Protein AF-A0A4Y1ZJF7-F1 (afdb_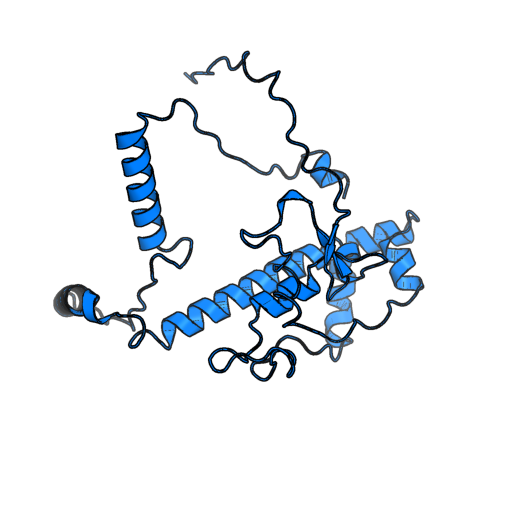monomer_lite)

Organism: Araneus ventricosus (NCBI:txid182803)

Secondary structure (DSSP, 8-state):
-------TT-TTPPP-------EE-TTT-BEE-GGG--TTS---TTTTTTT--PPPPPPPPHHHHHHHH--SHHHHHHHHTHHHHHHHTTTT--------TT-B--GGG-BTTB-BPPHHHHHHHHHS-BSS--HHHHTTHHHHHHHHHHHHHHHHHHHHHHHH-TTTTTGGGGHHHHHHHHHHHHHTT-------PPPTTSTTSHHHHHHHHHHHHHHHHHH-S-S--------TT-HHHHT-

Structure (mmCIF, N/CA/C/O backbone):
data_AF-A0A4Y1ZJF7-F1
#
_entry.id   AF-A0A4Y1ZJF7-F1
#
loop_
_atom_site.group_PDB
_atom_site.id
_atom_site.type_symbol
_atom_site.label_atom_id
_atom_site.label_alt_id
_atom_site.label_comp_id
_atom_site.label_asym_id
_atom_site.label_entity_id
_atom_site.label_seq_id
_atom_site.pdbx_PDB_ins_code
_atom_site.Cartn_x
_atom_site.Cartn_y
_atom_site.Cartn_z
_atom_site.occupancy
_atom_site.B_iso_or_equiv
_atom_site.auth_seq_id
_atom_site.auth_comp_id
_atom_site.auth_asym_id
_atom_site.auth_atom_id
_atom_site.pdbx_PDB_model_num
ATOM 1 N N . MET A 1 1 ? -21.899 24.626 -27.405 1.00 32.34 1 MET A N 1
ATOM 2 C CA . MET A 1 1 ? -22.897 23.548 -27.569 1.00 32.34 1 MET A CA 1
ATOM 3 C C . MET A 1 1 ? -22.297 22.269 -27.020 1.00 32.34 1 MET A C 1
ATOM 5 O O . MET A 1 1 ? -21.407 21.706 -27.640 1.00 32.34 1 MET A O 1
ATOM 9 N N . ALA A 1 2 ? -22.687 21.892 -25.804 1.00 32.06 2 ALA A N 1
ATOM 10 C CA . ALA A 1 2 ? -22.242 20.653 -25.181 1.00 32.06 2 ALA A CA 1
ATOM 11 C C . ALA A 1 2 ? -23.088 19.507 -25.745 1.00 32.06 2 ALA A C 1
ATOM 13 O O . ALA A 1 2 ? -24.292 19.455 -25.497 1.00 32.06 2 ALA A O 1
ATOM 14 N N . ASN A 1 3 ? -22.471 18.612 -26.515 1.00 32.25 3 ASN A N 1
ATOM 15 C CA . ASN A 1 3 ? -23.099 17.354 -26.902 1.00 32.25 3 ASN A CA 1
ATOM 16 C C . ASN A 1 3 ? -23.232 16.485 -25.645 1.00 32.25 3 ASN A C 1
ATOM 18 O O . ASN A 1 3 ? -22.316 15.748 -25.287 1.00 32.25 3 ASN A O 1
ATOM 22 N N . ARG A 1 4 ? -24.373 16.593 -24.953 1.00 41.12 4 ARG A N 1
ATOM 23 C CA . ARG A 1 4 ? -24.836 15.545 -24.041 1.00 41.12 4 ARG A CA 1
ATOM 24 C C . ARG A 1 4 ? -25.208 14.348 -24.904 1.00 41.12 4 ARG A C 1
ATOM 26 O O . ARG A 1 4 ? -26.285 14.318 -25.492 1.00 41.12 4 ARG A O 1
ATOM 33 N N . VAL A 1 5 ? -24.298 13.384 -25.006 1.00 44.56 5 VAL A N 1
ATOM 34 C CA . VAL A 1 5 ? -24.659 12.038 -25.449 1.00 44.56 5 VAL A CA 1
ATOM 35 C C . VAL A 1 5 ? -25.681 11.521 -24.442 1.00 44.56 5 VAL A C 1
ATOM 37 O O . VAL A 1 5 ? -25.421 11.468 -23.242 1.00 44.56 5 VAL A O 1
ATOM 40 N N . ASN A 1 6 ? -26.883 11.251 -24.934 1.00 43.03 6 ASN A N 1
ATOM 41 C CA . ASN A 1 6 ? -28.014 10.772 -24.159 1.00 43.03 6 ASN A CA 1
ATOM 42 C C . ASN A 1 6 ? -27.754 9.297 -23.794 1.00 43.03 6 ASN A C 1
ATOM 44 O O . ASN A 1 6 ? -28.161 8.395 -24.520 1.00 43.03 6 ASN A O 1
ATOM 48 N N . SER A 1 7 ? -27.010 9.039 -22.715 1.00 49.47 7 SER A N 1
ATOM 49 C CA . SER A 1 7 ? -26.683 7.689 -22.233 1.00 49.47 7 SER A CA 1
ATOM 50 C C . SER A 1 7 ? -27.849 7.096 -21.429 1.00 49.47 7 SER A C 1
ATOM 52 O O . SER A 1 7 ? -27.732 6.813 -20.242 1.00 49.47 7 SER A O 1
ATOM 54 N N . GLN A 1 8 ? -29.010 6.917 -22.063 1.00 44.81 8 GLN A N 1
ATOM 55 C CA . GLN A 1 8 ? -30.158 6.232 -21.446 1.00 44.81 8 GLN A CA 1
ATOM 56 C C . GLN A 1 8 ? -30.056 4.692 -21.504 1.00 44.81 8 GLN A C 1
ATOM 58 O O . GLN A 1 8 ? -31.012 4.008 -21.159 1.00 44.81 8 GLN A O 1
ATOM 63 N N . ALA A 1 9 ? -28.912 4.133 -21.921 1.00 47.41 9 ALA A N 1
ATOM 64 C CA . ALA A 1 9 ? -28.721 2.687 -22.088 1.00 47.41 9 ALA A CA 1
ATOM 65 C C . ALA A 1 9 ? -27.884 2.005 -20.983 1.00 47.41 9 ALA A C 1
ATOM 67 O O . ALA A 1 9 ? -27.811 0.781 -20.957 1.00 47.41 9 ALA A O 1
ATOM 68 N N . GLU A 1 10 ? -27.269 2.749 -20.058 1.00 51.31 10 GLU A N 1
ATOM 69 C CA . GLU A 1 10 ? -26.345 2.179 -19.054 1.00 51.31 10 GLU A CA 1
ATOM 70 C C . GLU A 1 10 ? -26.984 1.939 -17.674 1.00 51.31 10 GLU A C 1
ATOM 72 O O . GLU A 1 10 ? -26.290 1.722 -16.688 1.00 51.31 10 GLU A O 1
ATOM 77 N N . THR A 1 11 ? -28.312 1.959 -17.564 1.00 55.81 11 THR A N 1
ATOM 78 C CA . THR A 1 11 ? -29.008 1.815 -16.271 1.00 55.81 11 THR A CA 1
ATOM 79 C C . THR A 1 11 ? -29.163 0.369 -15.786 1.00 55.81 11 THR A C 1
ATOM 81 O O . THR A 1 11 ? -29.702 0.162 -14.706 1.00 55.81 11 THR A O 1
ATOM 84 N N . ASN A 1 12 ? -28.685 -0.627 -16.543 1.00 59.69 12 ASN A N 1
ATOM 85 C CA . ASN A 1 12 ? -28.861 -2.055 -16.235 1.00 59.69 12 ASN A CA 1
ATOM 86 C C . ASN A 1 12 ? -27.566 -2.879 -16.373 1.00 59.69 12 ASN A C 1
ATOM 88 O O . ASN A 1 12 ? -27.585 -4.029 -16.811 1.00 59.69 12 ASN A O 1
ATOM 92 N N . VAL A 1 13 ? -26.418 -2.305 -16.007 1.00 67.19 13 VAL A N 1
ATOM 93 C CA . VAL A 1 13 ? -25.205 -3.109 -15.805 1.00 67.19 13 VAL A CA 1
ATOM 94 C C . VAL A 1 13 ? -25.315 -3.773 -14.435 1.00 67.19 13 VAL A C 1
ATOM 96 O O . VAL A 1 13 ? -25.414 -3.084 -13.423 1.00 67.19 13 VAL A O 1
ATOM 99 N N . SER A 1 14 ? -25.325 -5.107 -14.396 1.00 76.38 14 SER A N 1
ATOM 100 C CA . SER A 1 14 ? -25.298 -5.854 -13.137 1.00 76.38 14 SER A CA 1
ATOM 101 C C . SER A 1 14 ? -24.061 -5.458 -12.333 1.00 76.38 14 SER A C 1
ATOM 103 O O . SER A 1 14 ? -22.945 -5.546 -12.855 1.00 76.38 14 SER A O 1
ATOM 105 N N . GLU A 1 15 ? -24.255 -5.044 -11.082 1.00 76.69 15 GLU A N 1
ATOM 106 C CA . GLU A 1 15 ? -23.155 -4.726 -10.176 1.00 76.69 15 GLU A CA 1
ATOM 107 C C . GLU A 1 15 ? -22.213 -5.929 -10.066 1.00 76.69 15 GLU A C 1
ATOM 109 O O . GLU A 1 15 ? -22.638 -7.060 -9.809 1.00 76.69 15 GLU A O 1
ATOM 114 N N . HIS A 1 16 ? -20.925 -5.697 -10.321 1.00 78.69 16 HIS A N 1
ATOM 115 C CA . HIS A 1 16 ? -19.921 -6.733 -10.145 1.00 78.69 16 HIS A CA 1
ATOM 116 C C . HIS A 1 16 ? -19.559 -6.828 -8.664 1.00 78.69 16 HIS A C 1
ATOM 118 O O . HIS A 1 16 ? -18.700 -6.093 -8.180 1.00 78.69 16 HIS A O 1
ATOM 124 N N . ASP A 1 17 ? -20.218 -7.743 -7.961 1.00 80.69 17 ASP A N 1
ATOM 125 C CA . ASP A 1 17 ? -19.896 -8.060 -6.575 1.00 80.69 17 ASP A CA 1
ATOM 126 C C . ASP A 1 17 ? -18.784 -9.122 -6.510 1.00 80.69 17 ASP A C 1
ATOM 128 O O . ASP A 1 17 ? -18.947 -10.269 -6.938 1.00 80.69 17 ASP A O 1
ATOM 132 N N . CYS A 1 18 ? -17.633 -8.740 -5.953 1.00 79.62 18 CYS A N 1
ATOM 133 C CA . CYS A 1 18 ? -16.514 -9.646 -5.675 1.00 79.62 18 CYS A CA 1
ATOM 134 C C . CYS A 1 18 ? -16.788 -10.594 -4.489 1.00 79.62 18 CYS A C 1
ATOM 136 O O . CYS A 1 18 ? -15.962 -11.467 -4.195 1.00 79.62 18 CYS A O 1
ATOM 138 N N . GLY A 1 19 ? -17.923 -10.425 -3.808 1.00 86.88 19 GLY A N 1
ATOM 139 C CA . GLY A 1 19 ? -18.331 -11.155 -2.624 1.00 86.88 19 GLY A CA 1
ATOM 140 C C . GLY A 1 19 ? -17.599 -10.705 -1.360 1.00 86.88 19 GLY A C 1
ATOM 141 O O . GLY A 1 19 ? -16.809 -9.758 -1.337 1.00 86.88 19 GLY A O 1
ATOM 142 N N . MET A 1 20 ? -17.848 -11.437 -0.276 1.00 86.50 20 MET A N 1
ATOM 143 C CA . MET A 1 20 ? -17.192 -11.210 1.010 1.00 86.50 20 MET A CA 1
ATOM 144 C C . MET A 1 20 ? -15.731 -11.683 0.997 1.00 86.50 20 MET A C 1
ATOM 146 O O . MET A 1 20 ? -15.373 -12.678 0.363 1.00 86.50 20 MET A O 1
ATOM 150 N N . MET A 1 21 ? -14.888 -10.999 1.768 1.00 89.94 21 MET A N 1
ATOM 151 C CA . MET A 1 21 ? -13.480 -11.347 1.954 1.00 89.94 21 MET A CA 1
ATOM 152 C C . MET A 1 21 ? -13.334 -12.459 3.013 1.00 89.94 21 MET A C 1
ATOM 154 O O . MET A 1 21 ? -12.973 -12.201 4.160 1.00 89.94 21 MET A O 1
ATOM 158 N N . THR A 1 22 ? -13.688 -13.694 2.649 1.00 92.50 22 THR A N 1
ATOM 159 C CA . THR A 1 22 ? -13.756 -14.841 3.579 1.00 92.50 22 THR A CA 1
ATOM 160 C C . THR A 1 22 ? -12.603 -15.827 3.452 1.00 92.50 22 THR A C 1
ATOM 162 O O . THR A 1 22 ? -12.422 -16.663 4.332 1.00 92.50 22 THR A O 1
ATOM 165 N N . GLU A 1 23 ? -11.850 -15.783 2.355 1.00 93.62 23 GLU A N 1
ATOM 166 C CA . GLU A 1 23 ? -10.794 -16.759 2.095 1.00 93.62 23 GLU A CA 1
ATOM 167 C C . GLU A 1 23 ? -9.563 -16.427 2.938 1.00 93.62 23 GLU A C 1
ATOM 169 O O . GLU A 1 23 ? -9.210 -15.260 3.094 1.00 93.62 23 GLU A O 1
ATOM 174 N N . ILE A 1 24 ? -8.898 -17.436 3.498 1.00 94.00 24 ILE A N 1
ATOM 175 C CA . ILE A 1 24 ? -7.841 -17.225 4.492 1.00 94.00 24 ILE A CA 1
ATOM 176 C C . ILE A 1 24 ? -6.496 -17.698 3.946 1.00 94.00 24 ILE A C 1
ATOM 178 O O . ILE A 1 24 ? -6.354 -18.793 3.406 1.00 94.00 24 ILE A O 1
ATOM 182 N N . CYS A 1 25 ? -5.464 -16.876 4.114 1.00 93.62 25 CYS A N 1
ATOM 183 C CA . CYS A 1 25 ? -4.098 -17.267 3.811 1.00 93.62 25 CYS A CA 1
ATOM 184 C C . CYS A 1 25 ? -3.575 -18.289 4.828 1.00 93.62 25 CYS A C 1
ATOM 186 O O . CYS A 1 25 ? -3.433 -17.981 6.013 1.00 93.62 25 CYS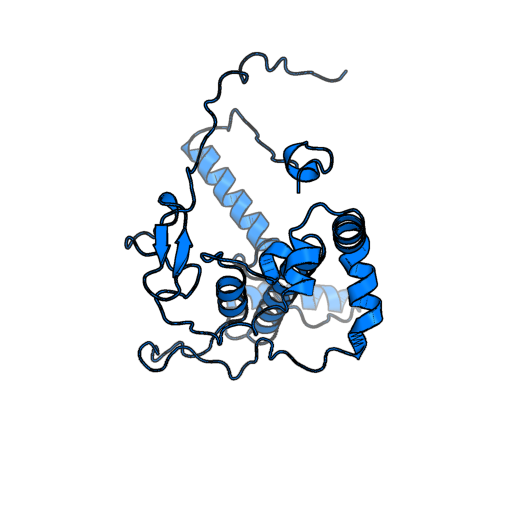 A O 1
ATOM 188 N N . ASN A 1 26 ? -3.136 -19.443 4.321 1.00 91.56 26 ASN A N 1
ATOM 189 C CA . ASN A 1 26 ? -2.606 -20.564 5.105 1.00 91.56 26 ASN A CA 1
ATOM 190 C C . ASN A 1 26 ? -1.395 -20.233 6.001 1.00 91.56 26 ASN A C 1
ATOM 192 O O . ASN A 1 26 ? -1.085 -21.003 6.903 1.00 91.56 26 ASN A O 1
ATOM 196 N N . PHE A 1 27 ? -0.688 -19.122 5.762 1.00 92.12 27 PHE A N 1
ATOM 197 C CA . PHE A 1 27 ? 0.545 -18.792 6.492 1.00 92.12 27 PHE A CA 1
ATOM 198 C C . PHE A 1 27 ? 0.396 -17.666 7.508 1.00 92.12 27 PHE A C 1
ATOM 200 O O . PHE A 1 27 ? 1.079 -17.678 8.528 1.00 92.12 27 PHE A O 1
ATOM 207 N N . CYS A 1 28 ? -0.433 -16.662 7.216 1.00 91.12 28 CYS A N 1
ATOM 208 C CA . CYS A 1 28 ? -0.481 -15.436 8.015 1.00 91.12 28 CYS A CA 1
ATOM 209 C C . CYS A 1 28 ? -1.896 -14.975 8.369 1.00 91.12 28 CYS A C 1
ATOM 211 O O . CYS A 1 28 ? -2.044 -13.840 8.824 1.00 91.12 28 CYS A O 1
ATOM 213 N N . GLN A 1 29 ? -2.913 -15.812 8.118 1.00 92.44 29 GLN A N 1
ATOM 214 C CA . GLN A 1 29 ? -4.322 -15.552 8.452 1.00 92.44 29 GLN A CA 1
ATOM 215 C C . GLN A 1 29 ? -4.900 -14.279 7.807 1.00 92.44 29 GLN A C 1
ATOM 217 O O . GLN A 1 29 ? -5.895 -13.724 8.267 1.00 92.44 29 GLN A O 1
ATOM 222 N N . ALA A 1 30 ? -4.253 -13.785 6.747 1.00 94.12 30 ALA A N 1
ATOM 223 C CA . ALA A 1 30 ? -4.764 -12.665 5.971 1.00 94.12 30 ALA A CA 1
ATOM 224 C C . ALA A 1 30 ? -6.001 -13.095 5.185 1.00 94.12 30 ALA A C 1
ATOM 226 O O . ALA A 1 30 ? -6.003 -14.179 4.603 1.00 94.12 30 ALA A O 1
ATOM 227 N N . LEU A 1 31 ? -7.007 -12.232 5.159 1.00 94.31 31 LEU A N 1
ATOM 228 C CA . LEU A 1 31 ? -8.249 -12.437 4.438 1.00 94.31 31 LEU A CA 1
ATOM 229 C C . LEU A 1 31 ? -8.091 -12.044 2.963 1.00 94.31 31 LEU A C 1
ATOM 231 O O . LEU A 1 31 ? -7.330 -11.136 2.623 1.00 94.31 31 LEU A O 1
ATOM 235 N N . TYR A 1 32 ? -8.811 -12.749 2.100 1.00 93.69 32 TYR A N 1
ATOM 236 C CA . TYR A 1 32 ? -8.788 -12.624 0.652 1.00 93.69 32 TYR A CA 1
ATOM 237 C C . TYR A 1 32 ? -10.190 -12.746 0.063 1.00 93.69 32 TYR A C 1
ATOM 239 O O . TYR A 1 32 ? -11.059 -13.438 0.598 1.00 93.69 32 TYR A O 1
ATOM 247 N N . TRP A 1 33 ? -10.383 -12.117 -1.095 1.00 92.88 33 TRP A N 1
ATOM 248 C CA . TRP A 1 33 ? -11.471 -12.482 -1.994 1.00 92.88 33 TRP A CA 1
ATOM 249 C C . TRP A 1 33 ? -11.091 -13.724 -2.801 1.00 92.88 33 TRP A C 1
ATOM 251 O O . TRP A 1 33 ? -9.930 -13.921 -3.174 1.00 92.88 33 TRP A O 1
ATOM 261 N N . ARG A 1 34 ? -12.090 -14.543 -3.137 1.00 90.00 34 ARG A N 1
ATOM 262 C CA . ARG A 1 34 ? -11.906 -15.789 -3.898 1.00 90.00 34 ARG A CA 1
ATOM 263 C C . ARG A 1 34 ? -11.139 -15.594 -5.206 1.00 90.00 34 ARG A C 1
ATOM 265 O O . ARG A 1 34 ? -10.265 -16.393 -5.527 1.00 90.00 34 ARG A O 1
ATOM 272 N N . ASN A 1 35 ? -11.395 -14.488 -5.898 1.00 89.56 35 ASN A N 1
ATOM 273 C CA . ASN A 1 35 ? -10.815 -14.186 -7.207 1.00 89.56 35 ASN A CA 1
ATOM 274 C C . ASN A 1 35 ? -9.372 -13.644 -7.148 1.00 89.56 35 ASN A C 1
ATOM 276 O O . ASN A 1 35 ? -8.790 -13.340 -8.184 1.00 89.56 35 ASN A O 1
ATOM 280 N N . GLU A 1 36 ? -8.764 -13.527 -5.963 1.00 90.88 36 GLU A N 1
ATOM 281 C CA . GLU A 1 36 ? -7.377 -13.061 -5.816 1.00 90.88 36 GLU A CA 1
ATOM 282 C C . GLU A 1 36 ? -6.309 -14.153 -5.971 1.00 90.88 36 GLU A C 1
ATOM 284 O O . GLU A 1 36 ? -5.111 -13.883 -5.813 1.00 90.88 36 GLU A O 1
ATOM 289 N N . LEU A 1 37 ? -6.724 -15.385 -6.260 1.00 89.44 37 LEU A N 1
ATOM 290 C CA . LEU A 1 37 ? -5.810 -16.487 -6.520 1.00 89.44 37 LEU A CA 1
ATOM 291 C C . LEU A 1 37 ? -4.898 -16.157 -7.704 1.00 89.44 37 LEU A C 1
ATOM 293 O O . LEU A 1 37 ? -5.325 -15.650 -8.741 1.00 89.44 37 LEU A O 1
ATOM 297 N N . ASN A 1 38 ? -3.612 -16.460 -7.552 1.00 89.81 38 ASN A N 1
ATOM 298 C CA . ASN A 1 38 ? -2.692 -16.403 -8.679 1.00 89.81 38 ASN A CA 1
ATOM 299 C C . ASN A 1 38 ? -2.904 -17.598 -9.631 1.00 89.81 38 ASN A C 1
ATOM 301 O O . ASN A 1 38 ? -3.648 -18.528 -9.334 1.00 89.81 38 ASN A O 1
ATOM 305 N N . SER A 1 39 ? -2.174 -17.623 -10.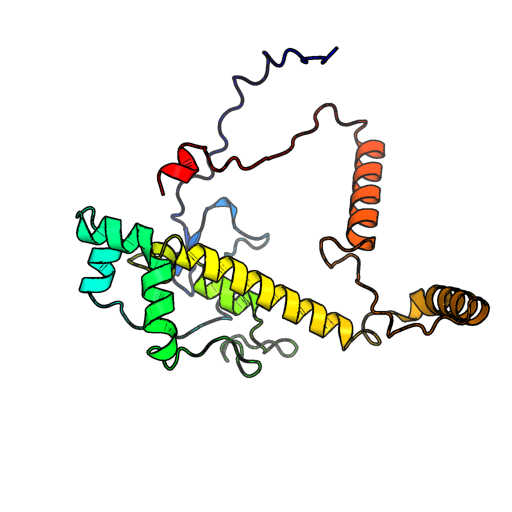748 1.00 90.62 39 SER A N 1
ATOM 306 C CA . SER A 1 39 ? -2.219 -18.717 -11.733 1.00 90.62 39 SER A CA 1
ATOM 307 C C . SER A 1 39 ? -1.859 -20.105 -11.174 1.00 90.62 39 SER A C 1
ATOM 309 O O . SER A 1 39 ? -2.074 -21.105 -11.846 1.00 90.62 39 SER A O 1
ATOM 311 N N . SER A 1 40 ? -1.291 -20.180 -9.967 1.00 89.81 40 SER A N 1
ATOM 312 C CA . SER A 1 40 ? -0.981 -21.423 -9.249 1.00 89.81 40 SER A CA 1
ATOM 313 C C . SER A 1 40 ? -1.974 -21.721 -8.119 1.00 89.81 40 SER A C 1
ATOM 315 O O . SER A 1 40 ? -1.659 -22.526 -7.246 1.00 89.81 40 SER A O 1
ATOM 317 N N . ASN A 1 41 ? -3.138 -21.063 -8.101 1.00 89.94 41 ASN A N 1
ATOM 318 C CA . ASN A 1 41 ? -4.166 -21.186 -7.066 1.00 89.94 41 ASN A CA 1
ATOM 319 C C . ASN A 1 41 ? -3.642 -20.923 -5.643 1.00 89.94 41 ASN A C 1
ATOM 321 O O . ASN A 1 41 ? -3.985 -21.628 -4.697 1.00 89.94 41 ASN A O 1
ATOM 325 N N . LYS A 1 42 ? -2.801 -19.893 -5.476 1.00 89.88 42 LYS A N 1
ATOM 326 C CA . LYS A 1 42 ? -2.273 -19.473 -4.170 1.00 89.88 42 LYS A CA 1
ATOM 327 C C . LYS A 1 42 ? -2.507 -17.993 -3.891 1.00 89.88 42 LYS A C 1
ATOM 329 O O . LYS A 1 42 ? -2.370 -17.149 -4.779 1.00 89.88 42 LYS A O 1
ATOM 334 N N . TYR A 1 43 ? -2.725 -17.675 -2.617 1.00 92.38 43 TYR A N 1
ATOM 335 C CA . TYR A 1 43 ? -2.724 -16.308 -2.100 1.00 92.38 43 TYR A CA 1
ATOM 336 C C . TYR A 1 43 ? -1.311 -15.866 -1.716 1.00 92.38 43 TYR A C 1
ATOM 338 O O . TYR A 1 43 ? -0.720 -16.369 -0.760 1.00 92.38 43 TYR A O 1
ATOM 346 N N . THR A 1 44 ? -0.748 -14.918 -2.470 1.00 92.00 44 THR A N 1
ATOM 347 C CA . THR A 1 44 ? 0.663 -14.516 -2.313 1.00 92.00 44 THR A CA 1
ATOM 348 C C . THR A 1 44 ? 0.883 -13.028 -2.063 1.00 92.00 44 THR A C 1
ATOM 350 O O . THR A 1 44 ? 2.031 -12.617 -1.906 1.00 92.00 44 THR A O 1
ATOM 353 N N . LYS A 1 45 ? -0.163 -12.194 -2.034 1.00 92.38 45 LYS A N 1
ATOM 354 C CA . LYS A 1 45 ? 0.013 -10.738 -1.868 1.00 92.38 45 LYS A CA 1
ATOM 355 C C . LYS A 1 45 ? 0.379 -10.325 -0.431 1.00 92.38 45 LYS A C 1
ATOM 357 O O . LYS A 1 45 ? 1.051 -9.322 -0.268 1.00 92.38 45 LYS A O 1
ATOM 362 N N . CYS A 1 46 ? -0.001 -11.101 0.585 1.00 93.94 46 CYS A N 1
ATOM 363 C CA . CYS A 1 46 ? 0.171 -10.768 2.001 1.00 93.94 46 CYS A CA 1
ATOM 364 C C . CYS A 1 46 ? 1.561 -11.152 2.526 1.00 93.94 46 CYS A C 1
ATOM 366 O O . CYS A 1 46 ? 2.313 -10.306 2.989 1.00 93.94 46 CYS A O 1
ATOM 368 N N . CYS A 1 47 ? 1.924 -12.432 2.433 1.00 93.12 47 CYS A N 1
ATOM 369 C CA . CYS A 1 47 ? 3.153 -12.993 2.995 1.00 93.12 47 CYS A CA 1
ATOM 370 C C . CYS A 1 47 ? 4.077 -13.610 1.939 1.00 93.12 47 CYS A C 1
ATOM 372 O O . CYS A 1 47 ? 5.108 -14.187 2.278 1.00 93.12 47 CYS A O 1
ATOM 374 N N . HIS A 1 48 ? 3.704 -13.504 0.660 1.00 91.69 48 HIS A N 1
ATOM 375 C CA . HIS A 1 48 ? 4.456 -14.061 -0.461 1.00 91.69 48 HIS A CA 1
ATOM 376 C C . HIS A 1 48 ? 4.718 -15.569 -0.334 1.00 91.69 48 HIS A C 1
ATOM 378 O O . HIS A 1 48 ? 5.858 -16.015 -0.428 1.00 91.69 48 HIS A O 1
ATOM 384 N N . ASP A 1 49 ? 3.642 -16.342 -0.125 1.00 90.06 49 ASP A N 1
ATOM 385 C CA . ASP A 1 49 ? 3.700 -17.791 0.125 1.00 90.06 49 ASP A CA 1
ATOM 386 C C . ASP A 1 49 ? 4.583 -18.088 1.350 1.00 90.06 49 ASP A C 1
ATOM 388 O O . ASP A 1 49 ? 5.614 -18.747 1.250 1.00 90.06 49 ASP A O 1
ATOM 392 N N . GLY A 1 50 ? 4.242 -17.500 2.502 1.00 91.00 50 GLY A N 1
ATOM 393 C CA . GLY A 1 50 ? 4.891 -17.751 3.797 1.00 91.00 50 GLY A CA 1
ATOM 394 C C . GLY A 1 50 ? 6.327 -17.239 3.954 1.00 91.00 50 GLY A C 1
ATOM 395 O O . GLY A 1 50 ? 6.927 -17.462 4.999 1.00 91.00 50 GLY A O 1
ATOM 396 N N . LYS A 1 51 ? 6.889 -16.553 2.953 1.00 92.00 51 LYS A N 1
ATOM 397 C CA . LYS A 1 51 ? 8.258 -16.010 3.004 1.00 92.00 51 LYS A CA 1
ATOM 398 C C . LYS A 1 51 ? 8.408 -14.837 3.962 1.00 92.00 51 LYS A C 1
ATOM 400 O O . LYS A 1 51 ? 9.500 -14.587 4.458 1.00 92.00 51 LYS A O 1
ATOM 405 N N . VAL A 1 52 ? 7.328 -14.099 4.196 1.00 93.44 52 VAL A N 1
ATOM 406 C CA . VAL A 1 52 ? 7.309 -12.936 5.083 1.00 93.44 52 VAL A CA 1
ATOM 407 C C . VAL A 1 52 ? 6.570 -13.297 6.363 1.00 93.44 52 VAL A C 1
ATOM 409 O O . VAL A 1 52 ? 5.378 -13.609 6.327 1.00 93.44 52 VAL A O 1
ATOM 412 N N . ARG A 1 53 ? 7.268 -13.202 7.494 1.00 92.00 53 ARG A N 1
ATOM 413 C CA . ARG A 1 53 ? 6.699 -13.318 8.837 1.00 92.00 53 ARG A CA 1
ATOM 414 C C . ARG A 1 53 ? 7.231 -12.158 9.671 1.00 92.00 53 ARG A C 1
ATOM 416 O O . ARG A 1 53 ? 8.414 -12.120 9.980 1.00 92.00 53 ARG A O 1
ATOM 423 N N . LEU A 1 54 ? 6.363 -11.198 9.983 1.00 90.25 54 LEU A N 1
ATOM 424 C CA . LEU A 1 54 ? 6.708 -10.054 10.831 1.00 90.25 54 LEU A CA 1
ATOM 425 C C . LEU A 1 54 ? 6.166 -10.261 12.250 1.00 90.25 54 LEU A C 1
ATOM 427 O O . LEU A 1 54 ? 5.100 -10.871 12.386 1.00 90.25 54 LEU A O 1
ATOM 431 N N . PRO A 1 55 ? 6.829 -9.705 13.282 1.00 87.44 55 PRO A N 1
ATOM 432 C CA . PRO A 1 55 ? 6.291 -9.677 14.635 1.00 87.44 55 PRO A CA 1
ATOM 433 C C . PRO A 1 55 ? 4.902 -9.035 14.671 1.00 87.44 55 PRO A C 1
ATOM 435 O O . PRO A 1 55 ? 4.640 -8.034 13.982 1.00 87.44 55 PRO A O 1
ATOM 438 N N . ASN A 1 56 ? 4.012 -9.601 15.485 1.00 82.44 56 ASN A N 1
ATOM 439 C CA . ASN A 1 56 ? 2.703 -9.010 15.734 1.00 82.44 56 ASN A CA 1
ATOM 440 C C . ASN A 1 56 ? 2.870 -7.605 16.320 1.00 82.44 56 ASN A C 1
ATOM 442 O O . ASN A 1 56 ? 3.839 -7.319 17.021 1.00 82.44 56 ASN A O 1
ATOM 446 N N . LEU A 1 57 ? 1.946 -6.710 15.971 1.00 80.94 57 LEU A N 1
ATOM 447 C CA . LEU A 1 57 ? 1.903 -5.401 16.615 1.00 80.94 57 LEU A CA 1
ATOM 448 C C . LEU A 1 57 ? 1.531 -5.593 18.086 1.00 80.94 57 LEU A C 1
ATOM 450 O O . LEU A 1 57 ? 0.789 -6.520 18.412 1.00 80.94 57 LEU A O 1
ATOM 454 N N . VAL A 1 58 ? 2.045 -4.710 18.943 1.00 82.31 58 VAL A N 1
ATOM 455 C CA . VAL A 1 58 ? 1.659 -4.660 20.355 1.00 82.31 58 VAL A CA 1
ATOM 456 C C . VAL A 1 58 ? 0.141 -4.520 20.443 1.00 82.31 58 VAL A C 1
ATOM 458 O O . VAL A 1 58 ? -0.466 -3.776 19.663 1.00 82.31 58 VAL A O 1
ATOM 461 N N . GLU A 1 59 ? -0.466 -5.263 21.366 1.00 84.00 59 GLU A N 1
ATOM 462 C CA . GLU A 1 59 ? -1.903 -5.182 21.591 1.00 84.00 59 GLU A CA 1
ATOM 463 C C . GLU A 1 59 ? -2.305 -3.753 21.946 1.00 84.00 59 GLU A C 1
ATOM 465 O O . GLU A 1 59 ? -1.630 -3.042 22.690 1.00 84.00 59 GLU A O 1
ATOM 470 N N . THR A 1 60 ? -3.400 -3.307 21.339 1.00 86.50 60 THR A N 1
ATOM 471 C CA . THR A 1 60 ? -3.885 -1.944 21.531 1.00 86.50 60 THR A CA 1
ATOM 472 C C . THR A 1 60 ? -4.597 -1.851 22.875 1.00 86.50 60 THR A C 1
ATOM 474 O O . THR A 1 60 ? -5.510 -2.646 23.091 1.00 86.50 60 THR A O 1
ATOM 477 N N . PRO A 1 61 ? -4.246 -0.879 23.739 1.00 91.50 61 PRO A N 1
ATOM 478 C CA . PRO A 1 61 ? -4.977 -0.623 24.975 1.00 91.50 61 PRO A CA 1
ATOM 479 C C . PRO A 1 61 ? -6.481 -0.461 24.732 1.00 91.50 61 PRO A C 1
ATOM 481 O O . PRO A 1 61 ? -6.882 0.206 23.773 1.00 91.50 61 PRO A O 1
ATOM 484 N N . ASP A 1 62 ? -7.308 -1.006 25.627 1.00 91.94 62 ASP A N 1
ATOM 485 C CA . ASP A 1 62 ? -8.769 -1.022 25.467 1.00 91.94 62 ASP A CA 1
ATOM 486 C C . ASP A 1 62 ? -9.361 0.379 25.295 1.00 91.94 62 ASP A C 1
ATOM 488 O O . ASP A 1 62 ? -10.199 0.591 24.424 1.00 91.94 62 ASP A O 1
ATOM 492 N N . VAL A 1 63 ? -8.833 1.370 26.019 1.00 92.06 63 VAL A N 1
ATOM 493 C CA . VAL A 1 63 ? -9.243 2.778 25.891 1.00 92.06 63 VAL A CA 1
ATOM 494 C C . VAL A 1 63 ? -9.089 3.281 24.451 1.00 92.06 63 VAL A C 1
ATOM 496 O O . VAL A 1 63 ? -9.983 3.928 23.912 1.00 92.06 63 VAL A O 1
ATOM 499 N N . LEU A 1 64 ? -7.971 2.964 23.789 1.00 90.38 64 LEU A N 1
ATOM 500 C CA . LEU A 1 64 ? -7.755 3.359 22.394 1.00 90.38 64 LEU A CA 1
ATOM 501 C C . LEU A 1 64 ? -8.671 2.585 21.445 1.00 90.38 64 LEU A C 1
ATOM 503 O O . LEU A 1 64 ? -9.161 3.147 20.468 1.00 90.38 64 LEU A O 1
ATOM 507 N N . LYS A 1 65 ? -8.932 1.309 21.734 1.00 91.81 65 LYS A N 1
ATOM 508 C CA . LYS A 1 65 ? -9.874 0.499 20.960 1.00 91.81 65 LYS A CA 1
ATOM 509 C C . LYS A 1 65 ? -11.293 1.068 21.041 1.00 91.81 65 LYS A C 1
ATOM 511 O O . LYS A 1 65 ? -11.955 1.171 20.010 1.00 91.81 65 LYS A O 1
ATOM 516 N N . GLU A 1 66 ? -11.738 1.494 22.220 1.00 93.25 66 GLU A N 1
ATOM 517 C CA . GLU A 1 66 ? -13.029 2.158 22.417 1.00 93.25 66 GLU A CA 1
ATOM 518 C C . GLU A 1 66 ? -13.096 3.493 21.675 1.00 93.25 66 GLU A C 1
ATOM 520 O O . GLU A 1 66 ? -14.038 3.718 20.920 1.00 93.25 66 GLU A O 1
ATOM 525 N N . LEU A 1 67 ? -12.074 4.344 21.794 1.00 93.25 67 LEU A N 1
ATOM 526 C CA . LEU A 1 67 ? -12.029 5.624 21.079 1.00 93.25 67 LEU A CA 1
ATOM 527 C C . LEU A 1 67 ? -12.079 5.458 19.552 1.00 93.25 67 LEU A C 1
ATOM 529 O O . LEU A 1 67 ? -12.624 6.314 18.860 1.00 93.25 67 LEU A O 1
ATOM 533 N N . LEU A 1 68 ? -11.544 4.359 19.014 1.00 91.50 68 LEU A N 1
ATOM 534 C CA . LEU A 1 68 ? -11.522 4.080 17.575 1.00 91.50 68 LEU A CA 1
ATOM 535 C C . LEU A 1 68 ? -12.771 3.370 17.039 1.00 91.50 68 LEU A C 1
ATOM 537 O O . LEU A 1 68 ? -12.977 3.370 15.830 1.00 91.50 68 LEU A O 1
ATOM 541 N N . THR A 1 69 ? -13.577 2.737 17.895 1.00 89.50 69 THR A N 1
ATOM 542 C CA . THR A 1 69 ? -14.700 1.885 17.450 1.00 89.50 69 THR A CA 1
ATOM 543 C C . THR A 1 69 ? -16.058 2.310 17.991 1.00 89.50 69 THR A C 1
ATOM 545 O O . THR A 1 69 ? -17.082 2.014 17.375 1.00 89.50 69 THR A O 1
ATOM 548 N N . ASN A 1 70 ? -16.093 2.996 19.132 1.00 91.00 70 ASN A N 1
ATOM 549 C CA . ASN A 1 70 ? -17.330 3.415 19.770 1.00 91.00 70 ASN A CA 1
ATOM 550 C C . ASN A 1 70 ? -17.924 4.654 19.075 1.00 91.00 70 ASN A C 1
ATOM 552 O O . ASN A 1 70 ? -17.255 5.394 18.354 1.00 91.00 70 ASN A O 1
ATOM 556 N N . ASN A 1 71 ? -19.210 4.879 19.325 1.00 90.06 71 ASN A N 1
ATOM 557 C CA . ASN A 1 71 ? -20.020 5.977 18.810 1.00 90.06 71 ASN A CA 1
ATOM 558 C C . ASN A 1 71 ? -20.322 7.056 19.864 1.00 90.06 71 ASN A C 1
ATOM 560 O O . ASN A 1 71 ? -21.211 7.884 19.648 1.00 90.06 71 ASN A O 1
ATOM 564 N N . SER A 1 72 ? -19.613 7.053 20.999 1.00 94.44 72 SER A N 1
ATOM 565 C CA . SER A 1 72 ? -19.738 8.112 22.005 1.00 94.44 72 SER A CA 1
ATOM 566 C C . SER A 1 72 ? -19.287 9.467 21.442 1.00 94.44 72 SER A C 1
ATOM 568 O O . SER A 1 72 ? -18.586 9.537 20.426 1.00 94.44 72 SER A O 1
ATOM 570 N N . LEU A 1 73 ? -19.692 10.560 22.092 1.00 94.25 73 LEU A N 1
ATOM 571 C CA . LEU A 1 73 ? -19.297 11.908 21.677 1.00 94.25 73 LEU A CA 1
ATOM 572 C C . LEU A 1 73 ? -17.769 12.069 21.706 1.00 94.25 73 LEU A C 1
ATOM 574 O O . LEU A 1 73 ? -17.183 12.641 20.789 1.00 94.25 73 LEU A O 1
ATOM 578 N N . GLU A 1 74 ? -17.129 11.510 22.730 1.00 93.50 74 GLU A N 1
ATOM 579 C CA . GLU A 1 74 ? -15.682 11.515 22.930 1.00 93.50 74 GLU A CA 1
ATOM 580 C C . GLU A 1 74 ? -14.969 10.712 21.838 1.00 93.50 74 GLU A C 1
ATOM 582 O O . GLU A 1 74 ? -14.001 11.200 21.258 1.00 93.50 74 GLU A O 1
ATOM 587 N N . ALA A 1 75 ? -15.472 9.516 21.509 1.00 93.50 75 ALA A N 1
ATOM 588 C CA . ALA A 1 75 ? -14.907 8.670 20.460 1.00 93.50 75 ALA A CA 1
ATOM 589 C C . ALA A 1 75 ? -14.999 9.341 19.080 1.00 93.50 75 ALA A C 1
ATOM 591 O O . ALA A 1 75 ? -14.012 9.394 18.347 1.00 93.50 75 ALA A O 1
ATOM 592 N N . ARG A 1 76 ? -16.145 9.949 18.749 1.00 92.25 76 ARG A N 1
ATOM 593 C CA . ARG A 1 76 ? -16.316 10.695 17.490 1.00 92.25 76 ARG A CA 1
ATOM 594 C C . ARG A 1 76 ? -15.392 11.903 17.405 1.00 92.25 76 ARG A C 1
ATOM 596 O O . ARG A 1 76 ? -14.775 12.124 16.365 1.00 92.25 76 ARG A O 1
ATOM 603 N N . ASN A 1 77 ? -15.266 12.656 18.498 1.00 94.00 77 ASN A N 1
ATOM 604 C CA . ASN A 1 77 ? -14.337 13.780 18.577 1.00 94.00 77 ASN A CA 1
ATOM 605 C C . ASN A 1 77 ? -12.888 13.301 18.358 1.00 94.00 77 ASN A C 1
ATOM 607 O O . ASN A 1 77 ? -12.180 13.817 17.492 1.00 94.00 77 ASN A O 1
ATOM 611 N N . TYR A 1 78 ? -12.483 12.228 19.045 1.00 92.62 78 TYR A N 1
ATOM 612 C CA . TYR A 1 78 ? -11.169 11.617 18.863 1.00 92.62 78 TYR A CA 1
ATOM 613 C C . TYR A 1 78 ? -10.919 11.180 17.413 1.00 92.62 78 TYR A C 1
ATOM 615 O O . TYR A 1 78 ? -9.906 11.558 16.832 1.00 92.62 78 TYR A O 1
ATOM 623 N N . GLN A 1 79 ? -11.843 10.442 16.792 1.00 91.56 79 GLN A N 1
ATOM 624 C CA . GLN A 1 79 ? -11.730 9.976 15.402 1.00 91.56 79 GLN A CA 1
ATOM 625 C C . GLN A 1 79 ? -11.644 11.144 14.407 1.00 91.56 79 GLN A C 1
ATOM 627 O O . GLN A 1 79 ? -10.840 11.122 13.468 1.00 91.56 79 GLN A O 1
ATOM 632 N N . GLN A 1 80 ? -12.432 12.200 14.626 1.00 91.00 80 GLN A N 1
ATOM 633 C CA . GLN A 1 80 ? -12.443 13.384 13.772 1.00 91.00 80 GLN A CA 1
ATOM 634 C C . GLN A 1 80 ? -11.104 14.133 13.816 1.00 91.00 80 GLN A C 1
ATOM 636 O O . GLN A 1 80 ? -10.597 14.519 12.751 1.00 91.00 80 GLN A O 1
ATOM 641 N N . HIS A 1 81 ? -10.525 14.271 15.013 1.00 92.06 81 HIS A N 1
ATOM 642 C CA . HIS A 1 81 ? -9.303 15.030 15.301 1.00 92.06 81 HIS A CA 1
ATOM 643 C C . HIS A 1 81 ? -8.062 14.145 15.510 1.00 92.06 81 HIS A C 1
ATOM 645 O O . HIS A 1 81 ? -7.024 14.608 15.979 1.00 92.06 81 HIS A O 1
ATOM 651 N N . ILE A 1 82 ? -8.113 12.874 15.104 1.00 91.38 82 ILE A N 1
ATOM 652 C CA . ILE A 1 82 ? -7.069 11.873 15.381 1.00 91.38 82 ILE A CA 1
ATOM 653 C C . ILE A 1 82 ? -5.664 12.297 14.909 1.00 91.38 82 ILE A C 1
ATOM 655 O O . ILE A 1 82 ? -4.656 11.970 15.535 1.00 91.38 82 ILE A O 1
ATOM 659 N N . ARG A 1 83 ? -5.580 13.080 13.824 1.00 91.19 83 ARG A N 1
ATOM 660 C CA . ARG A 1 83 ? -4.310 13.626 13.314 1.00 91.19 83 ARG A CA 1
ATOM 6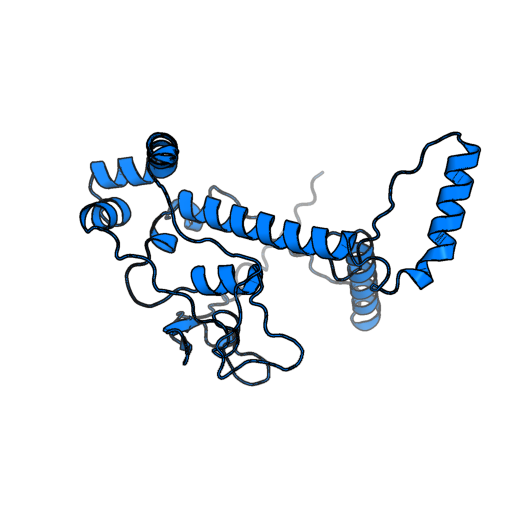61 C C . ARG A 1 83 ? -3.703 14.674 14.246 1.00 91.19 83 ARG A C 1
ATOM 663 O O . ARG A 1 83 ? -2.484 14.715 14.367 1.00 91.19 83 ARG A O 1
ATOM 670 N N . GLU A 1 84 ? -4.528 15.491 14.893 1.00 92.56 84 GLU A N 1
ATOM 671 C CA . GLU A 1 84 ? -4.089 16.526 15.837 1.00 92.56 84 GLU A CA 1
ATOM 672 C C . GLU A 1 84 ? -3.552 15.882 17.116 1.00 92.56 84 GLU A C 1
ATOM 674 O O . GLU A 1 84 ? -2.450 16.213 17.549 1.00 92.56 84 GLU A O 1
ATOM 679 N N . TYR A 1 85 ? -4.264 14.882 17.647 1.00 90.06 85 TYR A N 1
ATOM 680 C CA . TYR A 1 85 ? -3.789 14.085 18.780 1.00 90.06 85 TYR A CA 1
ATOM 681 C C . TYR A 1 85 ? -2.449 13.405 18.479 1.00 90.06 85 TYR A C 1
ATOM 683 O O . TYR A 1 85 ? -1.512 13.501 19.271 1.00 90.06 85 TYR A O 1
ATOM 691 N N . ASN A 1 86 ? -2.325 12.763 17.312 1.00 87.88 86 ASN A N 1
ATOM 692 C CA . ASN A 1 86 ? -1.070 12.136 16.901 1.00 87.88 86 ASN A CA 1
ATOM 693 C C . ASN A 1 86 ? 0.063 13.159 16.729 1.00 87.88 86 ASN A C 1
ATOM 695 O O . ASN A 1 86 ? 1.195 12.881 17.109 1.00 87.88 86 ASN A O 1
ATOM 699 N N . ALA A 1 87 ? -0.226 14.344 16.183 1.00 88.00 87 ALA A N 1
ATOM 700 C CA . ALA A 1 87 ? 0.764 15.408 16.035 1.00 88.00 87 ALA A CA 1
ATOM 701 C C . ALA A 1 87 ? 1.246 15.941 17.394 1.00 88.00 87 ALA A C 1
ATOM 703 O O . ALA A 1 87 ? 2.448 16.118 17.584 1.00 88.00 87 ALA A O 1
ATOM 704 N N . ALA A 1 88 ? 0.337 16.138 18.353 1.00 88.56 88 ALA A N 1
ATOM 705 C CA . ALA A 1 88 ? 0.672 16.594 19.702 1.00 88.56 88 ALA A CA 1
ATOM 706 C C . ALA A 1 88 ? 1.550 15.586 20.468 1.00 88.56 88 ALA A C 1
ATOM 708 O O . ALA A 1 88 ? 2.393 15.983 21.269 1.00 88.56 88 ALA A O 1
ATOM 709 N N . LEU A 1 89 ? 1.381 14.288 20.196 1.00 81.75 89 LEU A N 1
ATOM 710 C CA . LEU A 1 89 ? 2.105 13.195 20.855 1.00 81.75 89 LEU A CA 1
ATOM 711 C C . LEU A 1 89 ? 3.279 12.639 20.030 1.00 81.75 89 LEU A C 1
ATOM 713 O O . LEU A 1 89 ? 3.917 11.676 20.453 1.00 81.75 89 LEU A O 1
ATOM 717 N N . ALA A 1 90 ? 3.608 13.241 18.883 1.00 76.44 90 ALA A N 1
ATOM 718 C CA . ALA A 1 90 ? 4.592 12.701 17.938 1.00 76.44 90 ALA A CA 1
ATOM 719 C C . ALA A 1 90 ? 6.000 12.514 18.538 1.00 76.44 90 ALA A C 1
ATOM 721 O O . ALA A 1 90 ? 6.731 11.613 18.133 1.00 76.44 90 ALA A O 1
ATOM 722 N N . PHE A 1 91 ? 6.379 13.336 19.523 1.00 67.94 91 PHE A N 1
ATOM 723 C CA . PHE A 1 91 ? 7.667 13.230 20.223 1.00 67.94 91 PHE A CA 1
ATOM 724 C C . PHE A 1 91 ? 7.656 12.245 21.402 1.00 67.94 91 PHE A C 1
ATOM 726 O O . PHE A 1 91 ? 8.717 11.913 21.922 1.00 67.94 91 PHE A O 1
ATOM 733 N N . ALA A 1 92 ? 6.481 11.763 21.819 1.00 65.94 92 ALA A N 1
ATOM 734 C CA . ALA A 1 92 ? 6.336 10.805 22.915 1.00 65.94 92 ALA A CA 1
ATOM 735 C C . ALA A 1 92 ? 6.433 9.342 22.444 1.00 65.94 92 ALA A C 1
ATOM 737 O O . ALA A 1 92 ? 6.687 8.448 23.250 1.00 65.94 92 ALA A O 1
ATOM 738 N N . SER A 1 93 ? 6.266 9.074 21.144 1.00 61.25 93 SER A N 1
ATOM 739 C CA . SER A 1 93 ? 6.375 7.728 20.578 1.00 61.25 93 SER A CA 1
ATOM 740 C C . SER A 1 93 ? 7.818 7.401 20.175 1.00 61.25 93 SER A C 1
ATOM 742 O O . SER A 1 93 ? 8.206 7.557 19.016 1.00 61.25 93 SER A O 1
ATOM 744 N N . MET A 1 94 ? 8.626 6.920 21.123 1.00 52.44 94 MET A N 1
ATOM 745 C CA . MET A 1 94 ? 9.902 6.273 20.803 1.00 52.44 94 MET A CA 1
ATOM 746 C C . MET A 1 94 ? 9.668 4.801 20.441 1.00 52.44 94 MET A C 1
ATOM 748 O O . MET A 1 94 ? 9.565 3.950 21.317 1.00 52.44 94 MET A O 1
ATOM 752 N N . GLY A 1 95 ? 9.633 4.502 19.142 1.00 59.03 95 GLY A N 1
ATOM 753 C CA . GLY A 1 95 ? 9.982 3.172 18.638 1.00 59.03 95 GLY A CA 1
ATOM 754 C C . GLY A 1 95 ? 8.823 2.235 18.291 1.00 59.03 95 GLY A C 1
ATOM 755 O O . GLY A 1 95 ? 8.269 1.538 19.131 1.00 59.03 95 GLY A O 1
ATOM 756 N N . THR A 1 96 ? 8.594 2.084 16.990 1.00 59.47 96 THR A N 1
ATOM 757 C CA . THR A 1 96 ? 8.307 0.767 16.410 1.00 59.47 96 THR A CA 1
ATOM 758 C C . THR A 1 96 ? 9.307 0.547 15.289 1.00 59.47 96 THR A C 1
ATOM 760 O O . THR A 1 96 ? 9.488 1.446 14.463 1.00 59.47 96 THR A O 1
ATOM 763 N N . GLU A 1 97 ? 9.952 -0.615 15.246 1.00 70.81 97 GLU A N 1
ATOM 764 C CA . GLU A 1 97 ? 10.882 -0.948 14.169 1.00 70.81 97 GLU A CA 1
ATOM 765 C C . GLU A 1 97 ? 10.139 -0.965 12.827 1.00 70.81 97 GLU A C 1
ATOM 767 O O . GLU A 1 97 ? 9.274 -1.805 12.553 1.00 70.81 97 GLU A O 1
ATOM 772 N N . GLY A 1 98 ? 10.439 0.037 12.000 1.00 83.38 98 GLY A N 1
ATOM 773 C CA . GLY A 1 98 ? 10.015 0.078 10.609 1.00 83.38 98 GLY A CA 1
ATOM 774 C C . GLY A 1 98 ? 10.823 -0.900 9.762 1.00 83.38 98 GLY A C 1
ATOM 775 O O . GLY A 1 98 ? 11.694 -1.612 10.251 1.00 83.38 98 GLY A O 1
ATOM 776 N N . TRP A 1 99 ? 10.560 -0.914 8.459 1.00 90.38 99 TRP A N 1
ATOM 777 C CA . TRP A 1 99 ? 11.370 -1.698 7.532 1.00 90.38 99 TRP A CA 1
ATOM 778 C C . TRP A 1 99 ? 12.849 -1.274 7.567 1.00 90.38 99 TRP A C 1
ATOM 780 O O . TRP A 1 99 ? 13.148 -0.077 7.529 1.00 90.38 99 TRP A O 1
ATOM 790 N N . SER A 1 100 ? 13.762 -2.249 7.551 1.00 88.62 100 SER A N 1
ATOM 791 C CA . SER A 1 100 ? 15.208 -2.035 7.424 1.00 88.62 100 SER A CA 1
ATOM 792 C C . SER A 1 100 ? 15.807 -2.896 6.301 1.00 88.62 100 SER A C 1
ATOM 794 O O . SER A 1 100 ? 15.224 -3.894 5.876 1.00 88.62 100 SER A O 1
ATOM 796 N N . ASN A 1 101 ? 16.994 -2.515 5.813 1.00 85.25 101 ASN A N 1
ATOM 797 C CA . ASN A 1 101 ? 17.710 -3.258 4.762 1.00 85.25 101 ASN A CA 1
ATOM 798 C C . ASN A 1 101 ? 18.215 -4.640 5.214 1.00 85.25 101 ASN A C 1
ATOM 800 O O . ASN A 1 101 ? 18.622 -5.437 4.369 1.00 85.25 101 ASN A O 1
ATOM 804 N N . GLU A 1 102 ? 18.225 -4.886 6.522 1.00 88.88 102 GLU A N 1
ATOM 805 C CA . GLU A 1 102 ? 18.717 -6.111 7.159 1.00 88.88 102 GLU A CA 1
ATOM 806 C C . GLU A 1 102 ? 17.614 -7.166 7.300 1.00 88.88 102 GLU A C 1
ATOM 808 O O . GLU A 1 102 ? 17.896 -8.309 7.634 1.00 88.88 102 GLU A O 1
ATOM 813 N N . MET A 1 103 ? 16.357 -6.805 7.023 1.00 91.06 103 MET A N 1
ATOM 814 C CA . MET A 1 103 ? 15.246 -7.748 7.093 1.00 91.06 103 MET A CA 1
ATOM 815 C C . MET A 1 103 ? 15.313 -8.782 5.966 1.00 91.06 103 MET A C 1
ATOM 817 O O . MET A 1 103 ? 15.422 -8.446 4.779 1.00 91.06 103 MET A O 1
ATOM 821 N N . GLU A 1 104 ? 15.141 -10.046 6.338 1.00 91.62 104 GLU A N 1
ATOM 822 C CA . GLU A 1 104 ? 15.178 -11.190 5.430 1.00 91.62 104 GLU A CA 1
ATOM 823 C C . GLU A 1 104 ? 13.869 -11.991 5.452 1.00 91.62 104 GLU A C 1
ATOM 825 O O . GLU A 1 104 ? 12.981 -11.783 6.284 1.00 91.62 104 GLU A O 1
ATOM 830 N N . HIS A 1 105 ? 13.705 -12.867 4.462 1.00 92.31 105 HIS A N 1
ATOM 831 C CA . HIS A 1 105 ? 12.642 -13.869 4.465 1.00 92.31 105 HIS A CA 1
ATOM 832 C C . HIS A 1 105 ? 12.906 -14.932 5.533 1.00 92.31 105 HIS A C 1
ATOM 834 O O . HIS A 1 105 ? 14.027 -15.104 5.997 1.00 92.31 105 HIS A O 1
ATOM 840 N N . VAL A 1 106 ? 11.857 -15.666 5.905 1.00 89.88 106 VAL A N 1
ATOM 841 C CA . VAL A 1 106 ? 11.966 -16.790 6.847 1.00 89.88 106 VAL A CA 1
ATOM 842 C C . VAL A 1 106 ? 12.990 -17.807 6.332 1.00 89.88 106 VAL A C 1
ATOM 844 O O . VAL A 1 106 ? 12.925 -18.185 5.160 1.00 89.88 106 VAL A O 1
ATOM 847 N N . GLU A 1 107 ? 13.882 -18.272 7.214 1.00 84.50 107 GLU A N 1
ATOM 848 C CA . GLU A 1 107 ? 15.005 -19.169 6.889 1.00 84.50 107 GLU A CA 1
ATOM 849 C C . GLU A 1 107 ? 14.575 -20.398 6.074 1.00 84.50 107 GLU A C 1
ATOM 851 O O . GLU A 1 107 ? 15.162 -20.712 5.039 1.00 84.50 107 GLU A O 1
ATOM 856 N N . GLU A 1 108 ? 13.466 -21.025 6.470 1.00 85.56 108 GLU A N 1
ATOM 857 C CA . GLU A 1 108 ? 12.874 -22.200 5.815 1.00 85.56 108 GLU A CA 1
ATOM 858 C C . GLU A 1 108 ? 12.465 -21.967 4.347 1.00 85.56 108 GLU A C 1
ATOM 860 O O . GLU A 1 108 ? 12.242 -22.922 3.601 1.00 85.56 108 GLU A O 1
ATOM 865 N N . ARG A 1 109 ? 12.310 -20.706 3.916 1.00 82.12 109 ARG A N 1
ATOM 866 C CA . ARG A 1 109 ? 11.842 -20.326 2.569 1.00 82.12 109 ARG A CA 1
ATOM 867 C C . ARG A 1 109 ? 12.777 -19.362 1.844 1.00 82.12 109 ARG A C 1
ATOM 869 O O . ARG A 1 109 ? 12.349 -18.692 0.892 1.00 82.12 109 ARG A O 1
ATOM 876 N N . LEU A 1 110 ? 14.042 -19.316 2.258 1.00 79.94 110 LEU A N 1
ATOM 877 C CA . LEU A 1 110 ? 15.078 -18.561 1.568 1.00 79.94 110 LEU A CA 1
ATOM 878 C C . LEU A 1 110 ? 15.290 -19.094 0.149 1.00 79.94 110 LEU A C 1
ATOM 880 O O . LEU A 1 110 ? 15.179 -20.284 -0.146 1.00 79.94 110 LEU A O 1
ATOM 884 N N . SER A 1 111 ? 15.591 -18.178 -0.764 1.00 79.31 111 SER A N 1
ATOM 885 C CA . SER A 1 111 ? 15.899 -18.497 -2.152 1.00 79.31 111 SER A CA 1
ATOM 886 C C . SER A 1 111 ? 17.337 -18.106 -2.415 1.00 79.31 111 SER A C 1
ATOM 888 O O . SER A 1 111 ? 17.682 -16.953 -2.208 1.00 79.31 111 SER A O 1
ATOM 890 N N . ALA A 1 112 ? 18.150 -18.985 -3.005 1.00 75.81 112 ALA A N 1
ATOM 891 C CA . ALA A 1 112 ? 19.572 -18.719 -3.272 1.00 75.81 112 ALA A CA 1
ATOM 892 C C . ALA A 1 112 ? 19.882 -17.362 -3.952 1.00 75.81 112 ALA A C 1
ATOM 894 O O . ALA A 1 112 ? 21.002 -16.872 -3.870 1.00 75.81 112 ALA A O 1
ATOM 895 N N . LYS A 1 113 ? 18.902 -16.746 -4.633 1.00 76.50 113 LYS A N 1
ATOM 896 C CA . LYS A 1 113 ? 19.027 -15.428 -5.277 1.00 76.50 113 LYS A CA 1
ATOM 897 C C . LYS A 1 113 ? 18.280 -14.283 -4.577 1.00 76.50 113 LYS A C 1
ATOM 899 O O . LYS A 1 113 ? 18.520 -13.129 -4.921 1.00 76.50 113 LYS A O 1
ATOM 904 N N . ARG A 1 114 ? 17.316 -14.555 -3.689 1.00 77.00 114 ARG A N 1
ATOM 905 C CA . ARG A 1 114 ? 16.410 -13.545 -3.107 1.00 77.00 114 ARG A CA 1
ATOM 906 C C . ARG A 1 114 ? 16.090 -13.876 -1.653 1.00 77.00 114 ARG A C 1
ATOM 908 O O . ARG A 1 114 ? 15.109 -14.562 -1.390 1.00 77.00 114 ARG A O 1
ATOM 915 N N . ASN A 1 115 ? 16.896 -13.320 -0.755 1.00 86.38 115 ASN A N 1
ATOM 916 C CA . ASN A 1 115 ? 16.737 -13.488 0.692 1.00 86.38 115 ASN A CA 1
ATOM 917 C C . ASN A 1 115 ? 16.202 -12.238 1.389 1.00 86.38 115 ASN A C 1
ATOM 919 O O . ASN A 1 115 ? 15.653 -12.331 2.476 1.00 86.38 115 ASN A O 1
ATOM 923 N N . ARG A 1 116 ? 16.323 -11.065 0.760 1.00 89.25 116 ARG A N 1
ATOM 924 C CA . ARG A 1 116 ? 15.930 -9.798 1.382 1.00 89.25 116 ARG A CA 1
ATOM 925 C C . ARG A 1 116 ? 14.433 -9.546 1.293 1.00 89.25 116 ARG A C 1
ATOM 927 O O . ARG A 1 116 ? 13.821 -9.694 0.229 1.00 89.25 116 ARG A O 1
ATOM 934 N N . LEU A 1 117 ? 13.880 -9.059 2.396 1.00 91.31 117 LEU A N 1
ATOM 935 C CA . LEU A 1 117 ? 12.508 -8.600 2.491 1.00 91.31 117 LEU A CA 1
ATOM 936 C C . LEU A 1 117 ? 12.399 -7.190 1.900 1.00 91.31 117 LEU A C 1
ATOM 938 O O . LEU A 1 117 ? 13.043 -6.246 2.349 1.00 91.31 117 LEU A O 1
ATOM 942 N N . THR A 1 118 ? 11.572 -7.028 0.869 1.00 91.62 118 THR A N 1
ATOM 943 C CA . THR A 1 118 ? 11.385 -5.719 0.214 1.00 91.62 118 THR A CA 1
ATOM 944 C C . THR A 1 118 ? 10.410 -4.825 0.985 1.00 91.62 118 THR A C 1
ATOM 946 O O . THR A 1 118 ? 9.481 -5.328 1.612 1.00 91.62 118 THR A O 1
ATOM 949 N N . GLN A 1 119 ? 10.538 -3.497 0.866 1.00 92.88 119 GLN A N 1
ATOM 950 C CA . GLN A 1 119 ? 9.568 -2.554 1.452 1.00 92.88 119 GLN A CA 1
ATOM 951 C C . GLN A 1 119 ? 8.124 -2.869 1.044 1.00 92.88 119 GLN A C 1
ATOM 953 O O . GLN A 1 119 ? 7.231 -2.879 1.885 1.00 92.88 119 GLN A O 1
ATOM 958 N N . LEU A 1 120 ? 7.898 -3.211 -0.229 1.00 92.75 120 LEU A N 1
ATOM 959 C CA . LEU A 1 120 ? 6.572 -3.587 -0.714 1.00 92.75 120 LEU A CA 1
ATOM 960 C C . LEU A 1 120 ? 6.023 -4.816 0.023 1.00 92.75 120 LEU A C 1
ATOM 962 O O . LEU A 1 120 ? 4.866 -4.823 0.420 1.00 92.75 120 LEU A O 1
ATOM 966 N N . GLN A 1 121 ? 6.853 -5.842 0.229 1.00 93.88 121 GLN A N 1
ATOM 967 C CA . GLN A 1 121 ? 6.470 -7.038 0.983 1.00 93.88 121 GLN A CA 1
ATOM 968 C C . GLN A 1 121 ? 6.192 -6.727 2.458 1.00 93.88 121 GLN A C 1
ATOM 970 O O . GLN A 1 121 ? 5.238 -7.263 3.018 1.00 93.88 121 GLN A O 1
ATOM 975 N N . PHE A 1 122 ? 6.986 -5.844 3.072 1.00 94.31 122 PHE A N 1
ATOM 976 C CA . PHE A 1 122 ? 6.766 -5.383 4.444 1.00 94.31 122 PHE A CA 1
ATOM 977 C C . PHE A 1 122 ? 5.393 -4.724 4.597 1.00 94.31 122 PHE A C 1
ATOM 979 O O . PHE A 1 122 ? 4.586 -5.128 5.436 1.00 94.31 122 PHE A O 1
ATOM 986 N N . TYR A 1 123 ? 5.116 -3.725 3.756 1.00 94.50 123 TYR A N 1
ATOM 987 C CA . TYR A 1 123 ? 3.869 -2.974 3.818 1.00 94.50 123 TYR A CA 1
ATOM 988 C C . TYR A 1 123 ? 2.673 -3.830 3.414 1.00 94.50 123 TYR A C 1
ATOM 990 O O . TYR A 1 123 ? 1.653 -3.773 4.091 1.00 94.50 123 TYR A O 1
ATOM 998 N N . ALA A 1 124 ? 2.797 -4.689 2.401 1.00 94.56 124 ALA A N 1
ATOM 999 C CA . ALA A 1 124 ? 1.721 -5.597 2.013 1.00 94.56 124 ALA A CA 1
ATOM 1000 C C . ALA A 1 124 ? 1.338 -6.569 3.144 1.00 94.56 124 ALA A C 1
ATOM 1002 O O . ALA A 1 124 ? 0.154 -6.814 3.363 1.00 94.56 124 ALA A O 1
ATOM 1003 N N . TYR A 1 125 ? 2.309 -7.061 3.922 1.00 94.06 125 TYR A N 1
ATOM 1004 C CA . TYR A 1 125 ? 2.030 -7.894 5.095 1.00 94.06 125 TYR A CA 1
ATOM 1005 C C . TYR A 1 125 ? 1.321 -7.124 6.218 1.00 94.06 125 TYR A C 1
ATOM 1007 O O . TYR A 1 125 ? 0.459 -7.679 6.907 1.00 94.06 125 TYR A O 1
ATOM 1015 N N . ARG A 1 126 ? 1.694 -5.859 6.448 1.00 91.69 126 ARG A N 1
ATOM 1016 C CA . ARG A 1 126 ? 1.072 -5.008 7.478 1.00 91.69 126 ARG A CA 1
ATOM 1017 C C . ARG A 1 126 ? -0.339 -4.562 7.082 1.00 91.69 126 ARG A C 1
ATOM 1019 O O . ARG A 1 126 ? -1.220 -4.572 7.934 1.00 91.69 126 ARG A O 1
ATOM 1026 N N . LEU A 1 127 ? -0.547 -4.238 5.806 1.00 93.06 127 LEU A N 1
ATOM 1027 C CA . LEU A 1 127 ? -1.823 -3.796 5.230 1.00 93.06 127 LEU A CA 1
ATOM 1028 C C . LEU A 1 127 ? -2.792 -4.945 4.926 1.00 93.06 127 LEU A C 1
ATOM 1030 O O . LEU A 1 127 ? -3.949 -4.700 4.610 1.00 93.06 127 LEU A O 1
ATOM 1034 N N . SER A 1 128 ? -2.348 -6.203 4.974 1.00 92.75 128 SER A N 1
ATOM 1035 C CA . SER A 1 128 ? -3.263 -7.322 4.772 1.00 92.75 128 SER A CA 1
ATOM 1036 C C . SER A 1 128 ? -4.221 -7.438 5.960 1.00 92.75 128 SER A C 1
ATOM 1038 O O . SER A 1 128 ? -3.773 -7.624 7.100 1.00 92.75 128 SER A O 1
ATOM 1040 N N . VAL A 1 129 ? -5.523 -7.373 5.687 1.00 92.06 129 VAL A N 1
ATOM 1041 C CA . VAL A 1 129 ? -6.577 -7.497 6.699 1.00 92.06 129 VAL A CA 1
ATOM 1042 C C . VAL A 1 129 ? -6.570 -8.908 7.285 1.00 92.06 129 VAL A C 1
ATOM 1044 O O . VAL A 1 129 ? -6.384 -9.884 6.565 1.00 92.06 129 VAL A O 1
ATOM 1047 N N . ARG A 1 130 ? -6.747 -9.021 8.601 1.00 91.94 130 ARG A N 1
ATOM 1048 C CA . ARG A 1 130 ? -6.828 -10.285 9.350 1.00 91.94 130 ARG A CA 1
ATOM 1049 C C . ARG A 1 130 ? -8.068 -10.253 10.234 1.00 91.94 130 ARG A C 1
ATOM 1051 O O . ARG A 1 130 ? -8.602 -9.177 10.492 1.00 91.94 130 ARG A O 1
ATOM 1058 N N . SER A 1 131 ? -8.505 -11.413 10.715 1.00 88.38 131 SER A N 1
ATOM 1059 C CA . SER A 1 131 ? -9.596 -11.488 11.690 1.00 88.38 131 SER A CA 1
ATOM 1060 C C . SER A 1 131 ? -9.235 -10.755 12.986 1.00 88.38 131 SER A C 1
ATOM 1062 O O . SER A 1 131 ? -8.134 -10.931 13.509 1.00 88.38 131 SER A O 1
ATOM 1064 N N . GLY A 1 132 ? -10.185 -9.997 13.533 1.00 87.56 132 GLY A N 1
ATOM 1065 C CA . GLY A 1 132 ? -10.034 -9.284 14.802 1.00 87.56 132 GLY A CA 1
ATOM 1066 C C . GLY A 1 132 ? -9.759 -7.789 14.643 1.00 87.56 132 GLY A C 1
ATOM 1067 O O . GLY A 1 132 ? -9.780 -7.234 13.545 1.00 87.56 132 GLY A O 1
ATOM 1068 N N . PHE A 1 133 ? -9.535 -7.118 15.773 1.00 88.56 133 PHE A N 1
ATOM 1069 C CA . PHE A 1 133 ? -9.274 -5.683 15.787 1.00 88.56 133 PHE A CA 1
ATOM 1070 C C . PHE A 1 133 ? -7.861 -5.387 15.283 1.00 88.56 133 PHE A C 1
ATOM 1072 O O . PHE A 1 133 ? -6.876 -5.915 15.796 1.00 88.56 133 PHE A O 1
ATOM 1079 N N . SER A 1 134 ? -7.761 -4.498 14.297 1.00 87.75 134 SER A N 1
ATOM 1080 C CA . SER A 1 134 ? -6.487 -3.986 13.811 1.00 87.75 134 SER A CA 1
ATOM 1081 C C . SER A 1 134 ? -6.427 -2.485 14.040 1.00 87.75 134 SER A C 1
ATOM 1083 O O . SER A 1 134 ? -7.172 -1.735 13.409 1.00 87.75 134 SER A O 1
ATOM 1085 N N . LEU A 1 135 ? -5.495 -2.049 14.891 1.00 88.19 135 LEU A N 1
ATOM 1086 C CA . LEU A 1 135 ? -5.215 -0.629 15.113 1.00 88.19 135 LEU A CA 1
ATOM 1087 C C . LEU A 1 135 ? -4.951 0.095 13.798 1.00 88.19 135 LEU A C 1
ATOM 1089 O O . LEU A 1 135 ? -5.486 1.174 13.568 1.00 88.19 135 LEU A O 1
ATOM 1093 N N . LEU A 1 136 ? -4.173 -0.537 12.914 1.00 88.75 136 LEU A N 1
ATOM 1094 C CA . LEU A 1 136 ? -3.784 0.057 11.646 1.00 88.75 136 LEU A CA 1
ATOM 1095 C C . LEU A 1 136 ? -5.014 0.386 10.797 1.00 88.75 136 LEU A C 1
ATOM 1097 O O . LEU A 1 136 ? -5.157 1.522 10.370 1.00 88.75 136 LEU A O 1
ATOM 1101 N N . HIS A 1 137 ? -5.919 -0.577 10.615 1.00 90.06 137 HIS A N 1
ATOM 1102 C CA . HIS A 1 137 ? -7.105 -0.405 9.772 1.00 90.06 137 HIS A CA 1
ATOM 1103 C C . HIS A 1 137 ? -8.198 0.442 10.441 1.00 90.06 137 HIS A C 1
ATOM 1105 O O . HIS A 1 137 ? -8.955 1.110 9.745 1.00 90.06 137 HIS A O 1
ATOM 1111 N N . SER A 1 138 ? -8.257 0.466 11.776 1.00 89.69 138 SER A N 1
ATOM 1112 C CA . SER A 1 138 ? -9.287 1.203 12.530 1.00 89.69 138 SER A CA 1
ATOM 1113 C C . SER A 1 138 ? -8.944 2.682 12.744 1.00 89.69 138 SER A C 1
ATOM 1115 O O . SER A 1 138 ? -9.790 3.460 13.158 1.00 89.69 138 SER A O 1
ATOM 1117 N N . SER A 1 139 ? -7.711 3.104 12.445 1.00 88.50 139 SER A N 1
ATOM 1118 C CA . SER A 1 139 ? -7.235 4.481 12.673 1.00 88.50 139 SER A CA 1
ATOM 1119 C C . SER A 1 139 ? -7.699 5.518 11.626 1.00 88.50 139 SER A C 1
ATOM 1121 O O . SER A 1 139 ? -7.226 6.658 11.636 1.00 88.50 139 SER A O 1
ATOM 1123 N N . GLY A 1 140 ? -8.570 5.150 10.679 1.00 88.94 140 GLY A N 1
ATOM 1124 C CA . GLY A 1 140 ? -9.212 6.072 9.727 1.00 88.94 140 GLY A CA 1
ATOM 1125 C C . GLY A 1 140 ? -8.250 7.028 9.001 1.00 88.94 140 GLY A C 1
ATOM 1126 O O . GLY A 1 140 ? -7.429 6.627 8.175 1.00 88.94 140 GLY A O 1
ATOM 1127 N N . LYS A 1 141 ? -8.314 8.330 9.308 1.00 89.44 141 LYS A N 1
ATOM 1128 C CA . LYS A 1 141 ? -7.474 9.363 8.668 1.00 89.44 141 LYS A CA 1
ATOM 1129 C C . LYS A 1 141 ? -5.964 9.139 8.838 1.00 89.44 141 LYS A C 1
ATOM 1131 O O . LYS A 1 141 ? -5.204 9.574 7.965 1.00 89.44 141 LYS A O 1
ATOM 1136 N N . LEU A 1 142 ? -5.519 8.515 9.932 1.00 90.00 142 LEU A N 1
ATOM 1137 C CA . LEU A 1 142 ? -4.109 8.144 10.126 1.00 90.00 142 LEU A CA 1
ATOM 1138 C C . LEU A 1 142 ? -3.727 6.928 9.282 1.00 90.00 142 LEU A C 1
ATOM 1140 O O . LEU A 1 142 ? -2.624 6.889 8.741 1.00 90.00 142 LEU A O 1
ATOM 1144 N N . PHE A 1 143 ? -4.644 5.974 9.106 1.00 91.19 143 PHE A N 1
ATOM 1145 C CA . PHE A 1 143 ? -4.429 4.835 8.214 1.00 91.19 143 PHE A CA 1
ATOM 1146 C C . PHE A 1 143 ? -4.162 5.300 6.780 1.00 91.19 143 PHE A C 1
ATOM 1148 O O . PHE A 1 143 ? -3.196 4.874 6.154 1.00 91.19 143 PHE A O 1
ATOM 1155 N N . GLN A 1 144 ? -4.962 6.250 6.288 1.00 91.31 144 GLN A N 1
ATOM 1156 C CA . GLN A 1 144 ? -4.757 6.853 4.968 1.00 91.31 144 GLN A CA 1
ATOM 1157 C C . GLN A 1 144 ? -3.365 7.487 4.841 1.00 91.31 144 GLN A C 1
ATOM 1159 O O . GLN A 1 144 ? -2.678 7.286 3.841 1.00 91.31 144 GLN A O 1
ATOM 1164 N N . GLN A 1 145 ? -2.924 8.220 5.868 1.00 91.00 145 GLN A N 1
ATOM 1165 C CA . GLN A 1 145 ? -1.589 8.818 5.893 1.00 91.00 145 GLN A CA 1
ATOM 1166 C C . GLN A 1 145 ? -0.493 7.746 5.868 1.00 91.00 145 GLN A C 1
ATOM 1168 O O . GLN A 1 145 ? 0.469 7.880 5.115 1.00 91.00 145 GLN A O 1
ATOM 1173 N N . TYR A 1 146 ? -0.661 6.665 6.632 1.00 91.06 146 TYR A N 1
ATOM 1174 C CA . TYR A 1 146 ? 0.256 5.530 6.631 1.00 91.06 146 TYR A CA 1
ATOM 1175 C C . TYR A 1 146 ? 0.349 4.858 5.255 1.00 91.06 146 TYR A C 1
ATOM 1177 O O . TYR A 1 146 ? 1.450 4.565 4.796 1.00 91.06 146 TYR A O 1
ATOM 1185 N N . VAL A 1 147 ? -0.778 4.641 4.570 1.00 93.50 147 VAL A N 1
ATOM 1186 C CA . VAL A 1 147 ? -0.800 4.031 3.228 1.00 93.50 147 VAL A CA 1
ATOM 1187 C C . VAL A 1 147 ? -0.062 4.908 2.213 1.00 93.50 147 VAL A C 1
ATOM 1189 O O . VAL A 1 147 ? 0.746 4.400 1.433 1.00 93.50 147 VAL A O 1
ATOM 1192 N N . VAL A 1 148 ? -0.293 6.224 2.243 1.00 94.00 148 VAL A N 1
ATOM 1193 C CA . VAL A 1 148 ? 0.400 7.175 1.358 1.00 94.00 148 VAL A CA 1
ATOM 1194 C C . VAL A 1 148 ? 1.901 7.199 1.648 1.00 94.00 148 VAL A C 1
ATOM 1196 O O . VAL A 1 148 ? 2.705 7.128 0.721 1.00 94.00 148 VAL A O 1
ATOM 1199 N N . ASP A 1 149 ? 2.296 7.237 2.920 1.00 92.50 149 ASP A N 1
ATOM 1200 C CA . ASP A 1 149 ? 3.704 7.205 3.325 1.00 92.50 149 ASP A CA 1
ATOM 1201 C C . ASP A 1 149 ? 4.395 5.893 2.908 1.00 92.50 149 ASP A C 1
ATOM 1203 O O . ASP A 1 149 ? 5.479 5.914 2.322 1.00 92.50 149 ASP A O 1
ATOM 1207 N N . ALA A 1 150 ? 3.738 4.747 3.112 1.00 93.56 150 ALA A N 1
ATOM 1208 C CA . ALA A 1 150 ? 4.213 3.439 2.665 1.00 93.56 150 ALA A CA 1
ATOM 1209 C C . ALA A 1 150 ? 4.439 3.387 1.145 1.00 93.56 150 ALA A C 1
ATOM 1211 O O . ALA A 1 150 ? 5.457 2.858 0.678 1.00 93.56 150 ALA A O 1
ATOM 1212 N N . TYR A 1 151 ? 3.516 3.964 0.369 1.00 93.88 151 TYR A N 1
ATOM 1213 C CA . TYR A 1 151 ? 3.641 4.074 -1.082 1.00 93.88 151 TYR A CA 1
ATOM 1214 C C . TYR A 1 151 ? 4.841 4.941 -1.480 1.00 93.88 151 TYR A C 1
ATOM 1216 O O . TYR A 1 151 ? 5.698 4.486 -2.239 1.00 93.88 151 TYR A O 1
ATOM 1224 N N . VAL A 1 152 ? 4.954 6.152 -0.923 1.00 94.19 152 VAL A N 1
ATOM 1225 C CA . VAL A 1 152 ? 6.053 7.084 -1.228 1.00 94.19 152 VAL A CA 1
ATOM 1226 C C . VAL A 1 152 ? 7.409 6.480 -0.865 1.00 94.19 152 VAL A C 1
ATOM 1228 O O . VAL A 1 152 ? 8.350 6.576 -1.654 1.00 94.19 152 VAL A O 1
ATOM 1231 N N . LYS A 1 153 ? 7.517 5.801 0.284 1.00 92.88 153 LYS A N 1
ATOM 1232 C CA . LYS A 1 153 ? 8.738 5.089 0.691 1.00 92.88 153 LYS A CA 1
ATOM 1233 C C . LYS A 1 153 ? 9.105 3.994 -0.306 1.00 92.88 153 LYS A C 1
ATOM 1235 O O . LYS A 1 153 ? 10.236 3.973 -0.797 1.00 92.88 153 LYS A O 1
ATOM 1240 N N . THR A 1 154 ? 8.137 3.150 -0.664 1.00 93.19 154 THR A N 1
ATOM 1241 C CA . THR A 1 154 ? 8.339 2.045 -1.613 1.00 93.19 154 THR A CA 1
ATOM 1242 C C . THR A 1 154 ? 8.778 2.557 -2.985 1.00 93.19 154 THR A C 1
ATOM 1244 O O . THR A 1 154 ? 9.752 2.055 -3.551 1.00 93.19 154 THR A O 1
ATOM 1247 N N . GLU A 1 155 ? 8.112 3.585 -3.510 1.00 92.00 155 GLU A N 1
ATOM 1248 C CA . GLU A 1 155 ? 8.468 4.204 -4.790 1.00 92.00 155 GLU A CA 1
ATOM 1249 C C . GLU A 1 155 ? 9.832 4.899 -4.732 1.00 92.00 155 GLU A C 1
ATOM 1251 O O . GLU A 1 155 ? 10.652 4.728 -5.636 1.00 92.00 155 GLU A O 1
ATOM 1256 N N . GLY A 1 156 ? 10.136 5.598 -3.637 1.00 92.88 156 GLY A N 1
ATOM 1257 C CA . GLY A 1 156 ? 11.450 6.192 -3.399 1.00 92.88 156 GLY A CA 1
ATOM 1258 C C . GLY A 1 156 ? 12.569 5.148 -3.399 1.00 92.88 156 GLY A C 1
ATOM 1259 O O . GLY A 1 156 ? 13.607 5.347 -4.033 1.00 92.88 156 GLY A O 1
ATOM 1260 N N . SER A 1 157 ? 12.343 3.995 -2.764 1.00 91.00 157 SER A N 1
ATOM 1261 C CA . SER A 1 157 ? 13.282 2.869 -2.758 1.00 91.00 157 SER A CA 1
ATOM 1262 C C . SER A 1 157 ? 13.511 2.301 -4.165 1.00 91.00 157 SER A C 1
ATOM 1264 O O . SER A 1 157 ? 14.658 2.109 -4.584 1.00 91.00 157 SER A O 1
ATOM 1266 N N . ARG A 1 158 ? 12.441 2.127 -4.954 1.00 90.31 158 ARG A N 1
ATOM 1267 C CA . ARG A 1 158 ? 12.528 1.681 -6.357 1.00 90.31 158 ARG A CA 1
ATOM 1268 C C . ARG A 1 158 ? 13.288 2.677 -7.232 1.00 90.31 158 ARG A C 1
ATOM 1270 O O . ARG A 1 158 ? 14.168 2.272 -7.992 1.00 90.31 158 ARG A O 1
ATOM 1277 N N . LEU A 1 159 ? 12.998 3.971 -7.107 1.00 90.62 159 LEU A N 1
ATOM 1278 C CA . LEU A 1 159 ? 13.704 5.029 -7.833 1.00 90.62 159 LEU A CA 1
ATOM 1279 C C . LEU A 1 159 ? 15.183 5.090 -7.452 1.00 90.62 159 LEU A C 1
ATOM 1281 O O . LEU A 1 159 ? 16.044 5.222 -8.325 1.00 90.62 159 LEU A O 1
ATOM 1285 N N . ASN A 1 160 ? 15.500 4.941 -6.164 1.00 91.19 160 ASN A N 1
ATOM 1286 C CA . ASN A 1 160 ? 16.880 4.904 -5.703 1.00 91.19 160 ASN A CA 1
ATOM 1287 C C . ASN A 1 160 ? 17.634 3.706 -6.296 1.00 91.19 160 ASN A C 1
ATOM 1289 O O . ASN A 1 160 ? 18.748 3.873 -6.792 1.00 91.19 160 ASN A O 1
ATOM 1293 N N . TYR A 1 161 ? 17.005 2.527 -6.335 1.00 89.00 161 TYR A N 1
ATOM 1294 C CA . TYR A 1 161 ? 17.573 1.355 -6.996 1.00 89.00 161 TYR A CA 1
ATOM 1295 C C . TYR A 1 161 ? 17.850 1.621 -8.482 1.00 89.00 161 TYR A C 1
ATOM 1297 O O . TYR A 1 161 ? 18.961 1.368 -8.950 1.00 89.00 161 TYR A O 1
ATOM 1305 N N . ILE A 1 162 ? 16.886 2.192 -9.213 1.00 88.62 162 ILE A N 1
ATOM 1306 C CA . ILE A 1 162 ? 17.048 2.528 -10.635 1.00 88.62 162 ILE A CA 1
ATOM 1307 C C . ILE A 1 162 ? 18.210 3.505 -10.831 1.00 88.62 162 ILE A C 1
ATOM 1309 O O . ILE A 1 162 ? 19.032 3.308 -11.723 1.00 88.62 162 ILE A O 1
ATOM 1313 N N . ARG A 1 163 ? 18.318 4.533 -9.984 1.00 87.31 163 ARG A N 1
ATOM 1314 C CA . ARG A 1 163 ? 19.379 5.547 -10.041 1.00 87.31 163 ARG A CA 1
ATOM 1315 C C . ARG A 1 163 ? 20.779 4.971 -9.804 1.00 87.31 163 ARG A C 1
ATOM 1317 O O . ARG A 1 163 ? 21.735 5.437 -10.430 1.00 87.31 163 ARG A O 1
ATOM 1324 N N . LEU A 1 164 ? 20.910 4.008 -8.891 1.00 88.44 164 LEU A N 1
ATOM 1325 C CA . LEU A 1 164 ? 22.196 3.410 -8.517 1.00 88.44 164 LEU A CA 1
ATOM 1326 C C . LEU A 1 164 ? 22.645 2.320 -9.499 1.00 88.44 164 LEU A C 1
ATOM 1328 O O . LEU A 1 164 ? 23.827 2.251 -9.821 1.00 88.44 164 LEU A O 1
ATOM 1332 N N . ASN A 1 165 ? 21.708 1.544 -10.046 1.00 87.00 165 ASN A N 1
ATOM 1333 C CA . ASN A 1 165 ? 21.998 0.372 -10.880 1.00 87.00 165 ASN A CA 1
ATOM 1334 C C . ASN A 1 165 ? 21.812 0.642 -12.387 1.00 87.00 165 ASN A C 1
ATOM 1336 O O . ASN A 1 165 ? 21.551 -0.272 -13.162 1.00 87.00 165 ASN A O 1
ATOM 1340 N N . GLN A 1 166 ? 21.950 1.899 -12.833 1.00 79.88 166 GLN A N 1
ATOM 1341 C CA . GLN A 1 166 ? 21.788 2.273 -14.250 1.00 79.88 166 GLN A CA 1
ATOM 1342 C C . GLN A 1 166 ? 22.692 1.459 -15.195 1.00 79.88 166 GLN A C 1
ATOM 1344 O O . GLN A 1 166 ? 22.285 1.164 -16.310 1.00 79.88 166 GLN A O 1
ATOM 1349 N N . LYS A 1 167 ? 23.903 1.074 -14.773 1.00 77.62 167 LYS A N 1
ATOM 1350 C CA . LYS A 1 167 ? 24.825 0.299 -15.624 1.00 77.62 167 LYS A CA 1
ATOM 1351 C C . LYS A 1 167 ? 24.295 -1.112 -15.907 1.00 77.62 167 LYS A C 1
ATOM 1353 O O . LYS A 1 167 ? 24.314 -1.552 -17.051 1.00 77.62 167 LYS A O 1
ATOM 1358 N N . ASP A 1 168 ? 23.749 -1.765 -14.884 1.00 80.00 168 ASP A N 1
ATOM 1359 C CA . ASP A 1 168 ? 23.215 -3.129 -14.976 1.00 80.00 168 ASP A CA 1
ATOM 1360 C C . ASP A 1 168 ? 21.861 -3.165 -15.694 1.00 80.00 168 ASP A C 1
ATOM 1362 O O . ASP A 1 168 ? 21.511 -4.142 -16.360 1.00 80.00 168 ASP A O 1
ATOM 1366 N N . LEU A 1 169 ? 21.102 -2.068 -15.614 1.00 75.31 169 LEU A N 1
ATOM 1367 C CA . LEU A 1 169 ? 19.807 -1.885 -16.269 1.00 75.31 169 LEU A CA 1
ATOM 1368 C C . LEU A 1 169 ? 19.934 -1.651 -17.786 1.00 75.31 169 LEU A C 1
ATOM 1370 O O . LEU A 1 169 ? 19.306 -0.742 -18.312 1.00 75.31 169 LEU A O 1
ATOM 1374 N N . ARG A 1 170 ? 20.739 -2.451 -18.503 1.00 66.06 170 ARG A N 1
ATOM 1375 C CA . ARG A 1 170 ? 20.912 -2.434 -19.977 1.00 66.06 170 ARG A CA 1
ATOM 1376 C C . ARG A 1 170 ? 20.855 -1.026 -20.601 1.00 66.06 170 ARG A C 1
ATOM 1378 O O . ARG A 1 170 ? 20.258 -0.832 -21.662 1.00 66.06 170 ARG A O 1
ATOM 1385 N N . VAL A 1 171 ? 21.481 -0.035 -19.957 1.00 60.38 171 VAL A N 1
ATOM 1386 C CA . VAL A 1 171 ? 21.495 1.353 -20.450 1.00 60.38 171 VAL A CA 1
ATOM 1387 C C . VAL A 1 171 ? 22.411 1.511 -21.671 1.00 60.38 171 VAL A C 1
ATOM 1389 O O . VAL A 1 171 ? 22.312 2.502 -22.389 1.00 60.38 171 VAL A O 1
ATOM 1392 N N . GLU A 1 172 ? 23.227 0.497 -21.979 1.00 53.94 172 GLU A N 1
ATOM 1393 C CA . GLU A 1 172 ? 24.065 0.393 -23.185 1.00 53.94 172 GLU A CA 1
ATOM 1394 C C . GLU A 1 172 ? 23.290 0.673 -24.489 1.00 53.94 172 GLU A C 1
ATOM 1396 O O . GLU A 1 172 ? 23.807 1.351 -25.375 1.00 53.94 172 GLU A O 1
ATOM 1401 N N . PHE A 1 173 ? 22.009 0.285 -24.583 1.00 60.78 173 PHE A N 1
ATOM 1402 C CA . PHE A 1 173 ? 21.163 0.595 -25.751 1.00 60.78 173 PHE A CA 1
ATOM 1403 C C . PHE A 1 173 ? 20.868 2.099 -25.928 1.00 60.78 173 PHE A C 1
ATOM 1405 O O . PHE A 1 173 ? 20.421 2.530 -26.989 1.00 60.78 173 PHE A O 1
ATOM 1412 N N . TYR A 1 174 ? 21.113 2.917 -24.902 1.00 64.69 174 TYR A N 1
ATOM 1413 C CA . TYR A 1 174 ? 20.810 4.351 -24.872 1.00 64.69 174 TYR A CA 1
ATOM 1414 C C . TYR A 1 174 ? 22.054 5.232 -24.954 1.00 64.69 174 TYR A C 1
ATOM 1416 O O . TYR A 1 174 ? 21.935 6.457 -24.889 1.00 64.69 174 TYR A O 1
ATOM 1424 N N . ARG A 1 175 ? 23.239 4.640 -25.141 1.00 65.12 175 ARG A N 1
ATOM 1425 C CA . ARG A 1 175 ? 24.500 5.378 -25.287 1.00 65.12 175 ARG A CA 1
ATOM 1426 C C . ARG A 1 175 ? 24.446 6.369 -26.456 1.00 65.12 175 ARG A C 1
ATOM 1428 O O . ARG A 1 175 ? 24.912 7.493 -26.320 1.00 65.12 175 ARG A O 1
ATOM 1435 N N . GLY A 1 176 ? 23.782 6.004 -27.558 1.00 71.56 176 GLY A N 1
ATOM 1436 C CA . GLY A 1 176 ? 23.556 6.900 -28.700 1.00 71.56 176 GLY A CA 1
ATOM 1437 C C . GLY A 1 176 ? 22.686 8.120 -28.363 1.00 71.56 176 GLY A C 1
ATOM 1438 O O . GLY A 1 176 ? 23.038 9.243 -28.714 1.00 71.56 176 GLY A O 1
ATOM 1439 N N . LEU A 1 177 ? 21.595 7.920 -27.614 1.00 70.00 177 LEU A N 1
ATOM 1440 C CA . LEU A 1 177 ? 20.722 9.007 -27.149 1.00 70.00 177 LEU A CA 1
ATOM 1441 C C . LEU A 1 177 ? 21.457 9.930 -26.163 1.00 70.00 177 LEU A C 1
ATOM 1443 O O . LEU A 1 177 ? 21.372 11.152 -26.271 1.00 70.00 177 LEU A O 1
ATOM 1447 N N . LEU A 1 178 ? 22.200 9.341 -25.222 1.00 72.31 178 LEU A N 1
ATOM 1448 C CA . LEU A 1 178 ? 23.033 10.057 -24.255 1.00 72.31 178 LEU A CA 1
ATOM 1449 C C . LEU A 1 178 ? 24.069 10.941 -24.952 1.00 72.31 178 LEU A C 1
ATOM 1451 O O . LEU A 1 178 ? 24.187 12.120 -24.621 1.00 72.31 178 LEU A O 1
ATOM 1455 N N . ASN A 1 179 ? 24.776 10.391 -25.941 1.00 72.81 179 ASN A N 1
ATOM 1456 C CA . ASN A 1 179 ? 25.772 11.125 -26.712 1.00 72.81 179 ASN A CA 1
ATOM 1457 C C . ASN A 1 179 ? 25.128 12.300 -27.460 1.00 72.81 179 ASN A C 1
ATOM 1459 O O . ASN A 1 179 ? 25.598 13.424 -27.324 1.00 72.81 179 ASN A O 1
ATOM 1463 N N . ALA A 1 180 ? 24.007 12.079 -28.157 1.00 75.50 180 ALA A N 1
ATOM 1464 C CA . ALA A 1 180 ? 23.308 13.134 -28.897 1.00 75.50 180 ALA A CA 1
ATOM 1465 C C . ALA A 1 180 ? 22.831 14.289 -27.994 1.00 75.50 180 ALA A C 1
ATOM 1467 O O . ALA A 1 180 ? 22.981 15.462 -28.341 1.00 75.50 180 ALA A O 1
ATOM 1468 N N . LEU A 1 181 ? 22.285 13.972 -26.816 1.00 75.62 181 LEU A N 1
ATOM 1469 C CA . LEU A 1 181 ? 21.861 14.978 -25.838 1.00 75.62 181 LEU A CA 1
ATOM 1470 C C . LEU A 1 181 ? 23.050 15.736 -25.236 1.00 75.62 181 LEU A C 1
ATOM 1472 O O . LEU A 1 181 ? 22.969 16.951 -25.062 1.00 75.62 181 LEU A O 1
ATOM 1476 N N . THR A 1 182 ? 24.153 15.037 -24.960 1.00 76.62 182 THR A N 1
ATOM 1477 C CA . THR A 1 182 ? 25.381 15.645 -24.429 1.00 76.62 182 THR A CA 1
ATOM 1478 C C . THR A 1 182 ? 25.983 16.610 -25.448 1.00 76.62 182 THR A C 1
ATOM 1480 O O . THR A 1 182 ? 26.242 17.758 -25.106 1.00 76.62 182 THR A O 1
ATOM 1483 N N . THR A 1 183 ? 26.093 16.204 -26.718 1.00 79.75 183 THR A N 1
ATOM 1484 C CA . THR A 1 183 ? 26.551 17.072 -27.815 1.00 79.75 183 THR A CA 1
ATOM 1485 C C . THR A 1 183 ? 25.666 18.308 -27.963 1.00 79.75 183 THR A C 1
ATOM 1487 O O . THR A 1 183 ? 26.172 19.424 -28.047 1.00 79.75 183 THR A O 1
ATOM 1490 N N . ARG A 1 184 ? 24.336 18.146 -27.933 1.00 78.81 184 ARG A N 1
ATOM 1491 C CA . ARG A 1 184 ? 23.401 19.279 -28.023 1.00 78.81 184 ARG A CA 1
ATOM 1492 C C . ARG A 1 184 ? 23.553 20.254 -26.852 1.00 78.81 184 ARG A C 1
ATOM 1494 O O . ARG A 1 184 ? 23.457 21.459 -27.051 1.00 78.81 184 ARG A O 1
ATOM 1501 N N . ALA A 1 185 ? 23.770 19.751 -25.642 1.00 78.81 185 ALA A N 1
ATOM 1502 C CA . ALA A 1 185 ? 23.946 20.596 -24.469 1.00 78.81 185 ALA A CA 1
ATOM 1503 C C . ALA A 1 185 ? 25.294 21.328 -24.469 1.00 78.81 185 ALA A C 1
ATOM 1505 O O . ALA A 1 185 ? 25.325 22.515 -24.149 1.00 78.81 185 ALA A O 1
ATOM 1506 N N . SER A 1 186 ? 26.372 20.662 -24.899 1.00 79.69 186 SER A N 1
ATOM 1507 C CA . SER A 1 186 ? 27.677 21.295 -25.124 1.00 79.69 186 SER A CA 1
ATOM 1508 C C . SER A 1 186 ? 27.582 22.435 -26.136 1.00 79.69 186 SER A C 1
ATOM 1510 O O . SER A 1 186 ? 28.098 23.514 -25.871 1.00 79.69 186 SER A O 1
ATOM 1512 N N . ASN A 1 187 ? 26.843 22.243 -27.234 1.00 82.88 187 ASN A N 1
ATOM 1513 C CA . ASN A 1 187 ? 26.621 23.294 -28.233 1.00 82.88 187 ASN A CA 1
ATOM 1514 C C . ASN A 1 187 ? 25.880 24.521 -27.670 1.00 82.88 187 ASN A C 1
ATOM 1516 O O . ASN A 1 187 ? 26.033 25.617 -28.196 1.00 82.88 187 ASN A O 1
ATOM 1520 N N . ASN A 1 188 ? 25.104 24.350 -26.596 1.00 84.69 188 ASN A N 1
ATOM 1521 C CA . ASN A 1 188 ? 24.341 25.416 -25.944 1.00 84.69 188 ASN A CA 1
ATOM 1522 C C . ASN A 1 188 ? 24.990 25.915 -24.634 1.00 84.69 188 ASN A C 1
ATOM 1524 O O . ASN A 1 188 ? 24.340 26.639 -23.883 1.00 84.69 188 ASN A O 1
ATOM 1528 N N . ASN A 1 189 ? 26.234 25.517 -2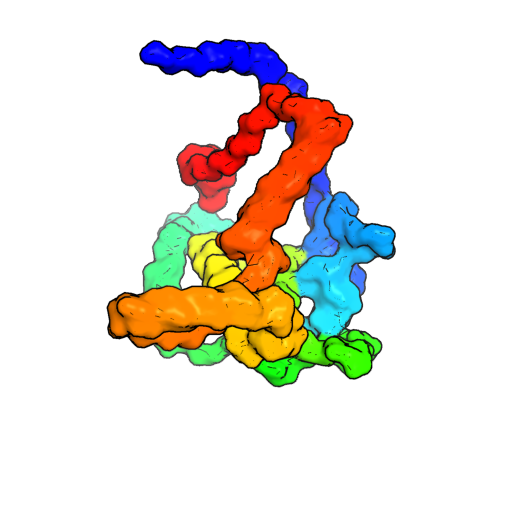4.323 1.00 82.00 189 ASN A N 1
ATOM 1529 C CA . ASN A 1 189 ? 26.922 25.807 -23.052 1.00 82.00 189 ASN A CA 1
ATOM 1530 C C . ASN A 1 189 ? 26.124 25.409 -21.788 1.00 82.00 189 ASN A C 1
ATOM 1532 O O . ASN A 1 189 ? 26.272 26.008 -20.723 1.00 82.00 189 ASN A O 1
ATOM 1536 N N . LEU A 1 190 ? 25.277 24.380 -21.881 1.00 80.94 190 LEU A N 1
ATOM 1537 C CA . LEU A 1 190 ? 24.468 23.891 -20.764 1.00 80.94 190 LEU A CA 1
ATOM 1538 C C . LEU A 1 190 ? 25.186 22.747 -20.041 1.00 80.94 190 LEU A C 1
ATOM 1540 O O . LEU A 1 190 ? 25.577 21.749 -20.649 1.00 80.94 190 LEU A O 1
ATOM 1544 N N . ARG A 1 191 ? 25.311 22.848 -18.713 1.00 70.38 191 ARG A N 1
ATOM 1545 C CA . ARG A 1 191 ? 25.859 21.765 -17.886 1.00 70.38 191 ARG A CA 1
ATOM 1546 C C . ARG A 1 191 ? 24.800 20.683 -17.679 1.00 70.38 191 ARG A C 1
ATOM 1548 O O . ARG A 1 191 ? 23.851 20.869 -16.921 1.00 70.38 191 ARG A O 1
ATOM 1555 N N . VAL A 1 192 ? 24.972 19.536 -18.331 1.00 67.88 192 VAL A N 1
ATOM 1556 C CA . VAL A 1 192 ? 24.069 18.388 -18.165 1.00 67.88 192 VAL A CA 1
ATOM 1557 C C . VAL A 1 192 ? 24.322 17.730 -16.807 1.00 67.88 192 VAL A C 1
ATOM 1559 O O . VAL A 1 192 ? 25.455 17.378 -16.479 1.00 67.88 192 VAL A O 1
ATOM 1562 N N . GLY A 1 193 ? 23.269 17.575 -15.999 1.00 71.81 193 GLY A N 1
ATOM 1563 C CA . GLY A 1 193 ? 23.311 16.773 -14.773 1.00 71.81 193 GLY A CA 1
ATOM 1564 C C . GLY A 1 193 ? 23.439 15.269 -15.058 1.00 71.81 193 GLY A C 1
ATOM 1565 O O . GLY A 1 193 ? 23.527 14.832 -16.204 1.00 71.81 193 GLY A O 1
ATOM 1566 N N . LYS A 1 194 ? 23.413 14.432 -14.014 1.00 68.50 194 LYS A N 1
ATOM 1567 C CA . LYS A 1 194 ? 23.404 12.972 -14.201 1.00 68.50 194 LYS A CA 1
ATOM 1568 C C . LYS A 1 194 ? 22.056 12.535 -14.785 1.00 68.50 194 LYS A C 1
ATOM 1570 O O . LYS A 1 194 ? 21.048 12.569 -14.082 1.00 68.50 194 LYS A O 1
ATOM 1575 N N . LEU A 1 195 ? 22.039 12.097 -16.045 1.00 71.50 195 LEU A N 1
ATOM 1576 C CA . LEU A 1 195 ? 20.830 11.550 -16.661 1.00 71.50 195 LEU A CA 1
ATOM 1577 C C . LEU A 1 195 ? 20.502 10.185 -16.037 1.00 71.50 195 LEU A C 1
ATOM 1579 O O . LEU A 1 195 ? 21.322 9.268 -16.069 1.00 71.50 195 LEU A O 1
ATOM 1583 N N . VAL A 1 196 ? 19.300 10.054 -15.479 1.00 75.88 196 VAL A N 1
ATOM 1584 C CA . VAL A 1 196 ? 18.745 8.779 -15.008 1.00 75.88 196 VAL A CA 1
ATOM 1585 C C . VAL A 1 196 ? 17.600 8.417 -15.935 1.00 75.88 196 VAL A C 1
ATOM 1587 O O . VAL A 1 196 ? 16.620 9.154 -16.032 1.00 75.88 196 VAL A O 1
ATOM 1590 N N . ILE A 1 197 ? 17.724 7.296 -16.637 1.00 78.62 197 ILE A N 1
ATOM 1591 C CA . ILE A 1 197 ? 16.688 6.835 -17.556 1.00 78.62 197 ILE A CA 1
ATOM 1592 C C . ILE A 1 197 ? 15.771 5.887 -16.789 1.00 78.62 197 ILE A C 1
ATOM 1594 O O . ILE A 1 197 ? 16.209 4.860 -16.265 1.00 78.62 197 ILE A O 1
ATOM 1598 N N . LEU A 1 198 ? 14.484 6.232 -16.736 1.00 84.62 198 LEU A N 1
ATOM 1599 C CA . LEU A 1 198 ? 13.463 5.348 -16.188 1.00 84.62 198 LEU A CA 1
ATOM 1600 C C . LEU A 1 198 ? 13.100 4.266 -17.220 1.00 84.62 198 LEU A C 1
ATOM 1602 O O . LEU A 1 198 ? 12.875 4.602 -18.387 1.00 84.62 198 LEU A O 1
ATOM 1606 N N . PRO A 1 199 ? 13.046 2.982 -16.823 1.00 84.19 199 PRO A N 1
ATOM 1607 C CA . PRO A 1 199 ? 12.585 1.898 -17.687 1.00 84.19 199 PRO A CA 1
ATOM 1608 C C . PRO A 1 199 ? 11.064 1.964 -17.888 1.00 84.19 199 PRO A C 1
ATOM 1610 O O . PRO A 1 199 ? 10.353 2.555 -17.078 1.00 84.19 199 PRO A O 1
ATOM 1613 N N . SER A 1 200 ? 10.541 1.296 -18.923 1.00 83.94 200 SER A N 1
ATOM 1614 C CA . SER A 1 200 ? 9.087 1.218 -19.152 1.00 83.94 200 SER A CA 1
ATOM 1615 C C . SER A 1 200 ? 8.331 0.457 -18.057 1.00 83.94 200 SER A C 1
ATOM 1617 O O . SER A 1 200 ? 7.136 0.665 -17.881 1.00 83.94 200 SER A O 1
ATOM 1619 N N . SER A 1 201 ? 9.030 -0.365 -17.266 1.00 84.81 201 SER A N 1
ATOM 1620 C CA . SER A 1 201 ? 8.475 -1.038 -16.086 1.00 84.81 201 SER A CA 1
ATOM 1621 C C . SER A 1 201 ? 8.169 -0.094 -14.916 1.00 84.81 201 SER A C 1
ATOM 1623 O O . SER A 1 201 ? 7.491 -0.498 -13.969 1.00 84.81 201 SER A O 1
ATOM 1625 N N . PHE A 1 202 ? 8.666 1.147 -14.948 1.00 87.75 202 PHE A N 1
ATOM 1626 C CA . PHE A 1 202 ? 8.318 2.172 -13.970 1.00 87.75 202 PHE A CA 1
ATOM 1627 C C . PHE A 1 202 ? 7.059 2.919 -14.425 1.00 87.75 202 PHE A C 1
ATOM 1629 O O . PHE A 1 202 ? 7.086 3.624 -15.440 1.00 87.75 202 PHE A O 1
ATOM 1636 N N . GLN A 1 203 ? 5.972 2.758 -13.670 1.00 86.31 203 GLN A N 1
ATOM 1637 C CA . GLN A 1 203 ? 4.666 3.354 -13.962 1.00 86.31 203 GLN A CA 1
ATOM 1638 C C . GLN A 1 203 ? 4.758 4.886 -14.005 1.00 86.31 203 GLN A C 1
ATOM 1640 O O . GLN A 1 203 ? 5.444 5.500 -13.194 1.00 86.31 203 GLN A O 1
ATOM 1645 N N . GLY A 1 204 ? 4.102 5.507 -14.987 1.00 85.38 204 GLY A N 1
ATOM 1646 C CA . GLY A 1 204 ? 4.131 6.964 -15.176 1.00 85.38 204 GLY A CA 1
ATOM 1647 C C . GLY A 1 204 ? 5.419 7.518 -15.804 1.00 85.38 204 GLY A C 1
ATOM 1648 O O . GLY A 1 204 ? 5.492 8.709 -16.096 1.00 85.38 204 GLY A O 1
ATOM 1649 N N . SER A 1 205 ? 6.433 6.685 -16.076 1.00 88.31 205 SER A N 1
ATOM 1650 C CA . SER A 1 205 ? 7.578 7.124 -16.884 1.00 88.31 205 SER A CA 1
ATOM 1651 C C . SER A 1 205 ? 7.156 7.423 -18.334 1.00 88.31 205 SER A C 1
ATOM 1653 O O . SER A 1 205 ? 6.235 6.780 -18.848 1.00 88.31 205 SER A O 1
ATOM 1655 N N . PRO A 1 206 ? 7.863 8.311 -19.064 1.00 85.81 206 PRO A N 1
ATOM 1656 C CA . PRO A 1 206 ? 7.586 8.560 -20.483 1.00 85.81 206 PRO A CA 1
ATOM 1657 C C . PRO A 1 206 ? 7.558 7.287 -21.339 1.00 85.81 206 PRO A C 1
ATOM 1659 O O . PRO A 1 206 ? 6.750 7.160 -22.253 1.00 85.81 206 PRO A O 1
ATOM 1662 N N . ARG A 1 207 ? 8.406 6.308 -21.005 1.00 84.25 207 ARG A N 1
ATOM 1663 C CA . ARG A 1 207 ? 8.462 5.019 -21.704 1.00 84.25 207 ARG A CA 1
ATOM 1664 C C . ARG A 1 207 ? 7.291 4.113 -21.357 1.00 84.25 207 ARG A C 1
ATOM 1666 O O . ARG A 1 207 ? 6.797 3.434 -22.245 1.00 84.25 207 ARG A O 1
ATOM 1673 N N . SER A 1 208 ? 6.856 4.103 -20.097 1.00 90.44 208 SER A N 1
ATOM 1674 C CA . SER A 1 208 ? 5.636 3.398 -19.694 1.00 90.44 208 SER A CA 1
ATOM 1675 C C . SER A 1 208 ? 4.433 3.948 -20.459 1.00 90.44 208 SER A C 1
ATOM 1677 O O . SER A 1 208 ? 3.685 3.176 -21.047 1.00 90.44 208 SER A O 1
ATOM 1679 N N . MET A 1 209 ? 4.313 5.275 -20.569 1.00 91.62 209 MET A N 1
ATOM 1680 C CA . MET A 1 209 ? 3.251 5.908 -21.358 1.00 91.62 209 MET A CA 1
ATOM 1681 C C . MET A 1 209 ? 3.337 5.556 -22.847 1.00 91.62 209 MET A C 1
ATOM 1683 O O . MET A 1 209 ? 2.326 5.211 -23.453 1.00 91.62 209 MET A O 1
ATOM 1687 N N . GLN A 1 210 ? 4.537 5.588 -23.436 1.00 89.81 210 GLN A N 1
ATOM 1688 C CA . GLN A 1 210 ? 4.732 5.212 -24.836 1.00 89.81 210 GLN A CA 1
ATOM 1689 C C . GLN A 1 210 ? 4.409 3.735 -25.093 1.00 89.81 210 GLN A C 1
ATOM 1691 O O . GLN A 1 210 ? 3.789 3.421 -26.106 1.00 89.81 210 GLN A O 1
ATOM 1696 N N . GLN A 1 211 ? 4.801 2.839 -24.185 1.00 90.38 211 GLN A N 1
ATOM 1697 C CA . GLN A 1 211 ? 4.488 1.417 -24.283 1.00 90.38 211 GLN A CA 1
ATOM 1698 C C . GLN A 1 211 ? 2.977 1.183 -24.168 1.00 90.38 211 GLN A C 1
ATOM 1700 O O . GLN A 1 211 ? 2.407 0.551 -25.048 1.00 90.38 211 GLN A O 1
ATOM 1705 N N . ASN A 1 212 ? 2.309 1.781 -23.176 1.00 92.12 212 ASN A N 1
ATOM 1706 C CA . ASN A 1 212 ? 0.853 1.688 -23.028 1.00 92.12 212 ASN A CA 1
ATOM 1707 C C . ASN A 1 212 ? 0.118 2.210 -24.271 1.00 92.12 212 ASN A C 1
ATOM 1709 O O . ASN A 1 212 ? -0.874 1.627 -24.696 1.00 92.12 212 ASN A O 1
ATOM 1713 N N . TYR A 1 213 ? 0.614 3.292 -24.880 1.00 92.69 213 TYR A N 1
ATOM 1714 C CA . TYR A 1 213 ? 0.075 3.802 -26.137 1.00 92.69 213 TYR A CA 1
ATOM 1715 C C . TYR A 1 213 ? 0.253 2.798 -27.283 1.00 92.69 213 TYR A C 1
ATOM 1717 O O . TYR A 1 213 ? -0.692 2.538 -28.021 1.00 92.69 213 TYR A O 1
ATOM 1725 N N . GLN A 1 214 ? 1.442 2.211 -27.437 1.00 93.62 214 GLN A N 1
ATOM 1726 C CA . GLN A 1 214 ? 1.697 1.203 -28.470 1.00 93.62 214 GLN A CA 1
ATOM 1727 C C . GLN A 1 214 ? 0.827 -0.043 -28.282 1.00 93.62 214 GLN A C 1
ATOM 1729 O O . GLN A 1 214 ? 0.254 -0.528 -29.258 1.00 93.62 214 GLN A O 1
ATOM 1734 N N . ASP A 1 215 ? 0.677 -0.513 -27.045 1.00 94.00 215 ASP A N 1
ATOM 1735 C CA . ASP A 1 215 ? -0.181 -1.644 -26.695 1.00 94.00 215 ASP A CA 1
ATOM 1736 C C . ASP A 1 215 ? -1.650 -1.329 -27.011 1.00 94.00 215 ASP A C 1
ATOM 1738 O O . ASP A 1 215 ? -2.333 -2.125 -27.658 1.00 94.00 215 ASP A O 1
ATOM 1742 N N . ALA A 1 216 ? -2.119 -0.126 -26.664 1.00 91.94 216 ALA A N 1
ATOM 1743 C CA . ALA A 1 216 ? -3.454 0.339 -27.025 1.00 91.94 216 ALA A CA 1
ATOM 1744 C C . ALA A 1 216 ? -3.652 0.386 -28.550 1.00 91.94 216 ALA A C 1
ATOM 1746 O O . ALA A 1 216 ? -4.652 -0.118 -29.057 1.00 91.94 216 ALA A O 1
ATOM 1747 N N . MET A 1 217 ? -2.688 0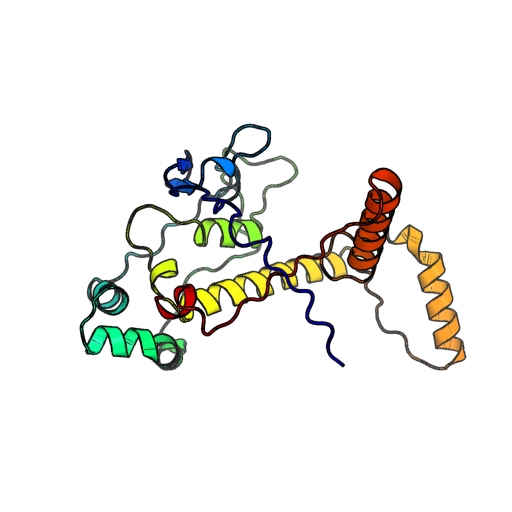.911 -29.312 1.00 93.56 217 MET A N 1
ATOM 1748 C CA . MET A 1 217 ? -2.766 0.941 -30.780 1.00 93.56 217 MET A CA 1
ATOM 1749 C C . MET A 1 217 ? -2.735 -0.468 -31.391 1.00 93.56 217 MET A C 1
ATOM 1751 O O . MET A 1 217 ? -3.409 -0.721 -32.391 1.00 93.56 217 MET A O 1
ATOM 1755 N N . ALA A 1 218 ? -2.002 -1.410 -30.790 1.00 94.75 218 ALA A N 1
ATOM 1756 C CA . ALA A 1 218 ? -2.007 -2.812 -31.199 1.00 94.75 218 ALA A CA 1
ATOM 1757 C C . ALA A 1 218 ? -3.370 -3.474 -30.941 1.00 94.75 218 ALA A C 1
ATOM 1759 O O . ALA A 1 218 ? -3.868 -4.204 -31.803 1.00 94.75 218 ALA A O 1
ATOM 1760 N N . MET A 1 219 ? -4.006 -3.177 -29.802 1.00 93.62 219 MET A N 1
ATOM 1761 C CA . MET A 1 219 ? -5.378 -3.604 -29.523 1.00 93.62 219 MET A CA 1
ATOM 1762 C C . MET A 1 219 ? -6.360 -3.020 -30.538 1.00 93.62 219 MET A C 1
ATOM 1764 O O . MET A 1 219 ? -7.135 -3.778 -31.115 1.00 93.62 219 MET A O 1
ATOM 1768 N N . VAL A 1 220 ? -6.274 -1.718 -30.830 1.00 93.69 220 VAL A N 1
ATOM 1769 C CA . VAL A 1 220 ? -7.124 -1.052 -31.832 1.00 93.69 220 VAL A CA 1
ATOM 1770 C C . VAL A 1 220 ? -6.954 -1.683 -33.211 1.00 93.69 220 VAL A C 1
ATOM 1772 O O . VAL A 1 220 ? -7.927 -1.932 -33.917 1.00 93.69 220 VAL A O 1
ATOM 1775 N N . ARG A 1 221 ? -5.716 -1.997 -33.600 1.00 94.81 221 ARG A N 1
ATOM 1776 C CA . ARG A 1 221 ? -5.437 -2.665 -34.874 1.00 94.81 221 ARG A CA 1
ATOM 1777 C C . ARG A 1 221 ? -6.058 -4.062 -34.950 1.00 94.81 221 ARG A C 1
ATOM 1779 O O . ARG A 1 221 ? -6.470 -4.471 -36.031 1.00 94.81 221 ARG A O 1
ATOM 1786 N N . LYS A 1 222 ? -6.079 -4.807 -33.841 1.00 95.25 222 LYS A N 1
ATOM 1787 C CA . LYS A 1 222 ? -6.569 -6.193 -33.796 1.00 95.25 222 LYS A CA 1
ATOM 1788 C C . LYS A 1 222 ? -8.088 -6.290 -33.638 1.00 95.25 222 LYS A C 1
ATOM 1790 O O . LYS A 1 222 ? -8.696 -7.153 -34.260 1.00 95.25 222 LYS A O 1
ATOM 1795 N N . PHE A 1 223 ? -8.673 -5.450 -32.792 1.00 92.62 223 PHE A N 1
ATOM 1796 C CA . PHE A 1 223 ? -10.073 -5.543 -32.370 1.00 92.62 223 PHE A CA 1
ATOM 1797 C C . PHE A 1 223 ? -10.950 -4.404 -32.905 1.00 92.62 223 PHE A C 1
ATOM 1799 O O . PHE A 1 223 ? -12.162 -4.442 -32.727 1.00 92.62 223 PHE A O 1
ATOM 1806 N N . GLY A 1 224 ? -10.365 -3.421 -33.592 1.00 91.31 224 GLY A N 1
ATOM 1807 C CA . GLY A 1 224 ? -11.067 -2.231 -34.059 1.00 91.31 224 GLY A CA 1
ATOM 1808 C C . GLY A 1 224 ? -11.039 -1.095 -33.037 1.00 91.31 224 GLY A C 1
ATOM 1809 O O . GLY A 1 224 ? -10.467 -1.200 -31.951 1.00 91.31 224 GLY A O 1
ATOM 1810 N N . ARG A 1 225 ? -11.627 0.042 -33.414 1.00 89.06 225 ARG A N 1
ATOM 1811 C CA . ARG A 1 225 ? -11.725 1.210 -32.530 1.00 89.06 225 ARG A CA 1
ATOM 1812 C C . ARG A 1 225 ? -12.599 0.878 -31.309 1.00 89.06 225 ARG A C 1
ATOM 1814 O O . ARG A 1 225 ? -13.621 0.225 -31.489 1.00 89.06 225 ARG A O 1
ATOM 1821 N N . PRO A 1 226 ? -12.240 1.332 -30.098 1.00 86.62 226 PRO A N 1
ATOM 1822 C CA . PRO A 1 226 ? -13.117 1.201 -28.946 1.00 86.62 226 PRO A CA 1
ATOM 1823 C C . PRO A 1 226 ? -14.364 2.068 -29.137 1.00 86.62 226 PRO A C 1
ATOM 1825 O O . PRO A 1 226 ? -14.261 3.218 -29.569 1.00 86.62 226 PRO A O 1
ATOM 1828 N N . ASP A 1 227 ? -15.523 1.524 -28.778 1.00 86.56 227 ASP A N 1
ATOM 1829 C CA . ASP A 1 227 ? -16.795 2.254 -28.802 1.00 86.56 227 ASP A CA 1
ATOM 1830 C C . ASP A 1 227 ? -17.064 3.004 -27.486 1.00 86.56 227 ASP A C 1
ATOM 1832 O O . ASP A 1 227 ? -17.815 3.977 -27.463 1.00 86.56 227 ASP A O 1
ATOM 1836 N N . LEU A 1 228 ? -16.416 2.584 -26.392 1.00 81.50 228 LEU A N 1
ATOM 1837 C CA . LEU A 1 228 ? -16.575 3.152 -25.054 1.00 81.50 228 LEU A CA 1
ATOM 1838 C C . LEU A 1 228 ? -15.230 3.631 -24.500 1.00 81.50 228 LEU A C 1
ATOM 1840 O O . LEU A 1 228 ? -14.214 2.942 -24.598 1.00 81.50 228 LEU A O 1
ATOM 1844 N N . PHE A 1 229 ? -15.245 4.802 -23.867 1.00 76.50 229 PHE A N 1
ATOM 1845 C CA . PHE A 1 229 ? -14.133 5.329 -23.082 1.00 76.50 229 PHE A CA 1
ATOM 1846 C C . PHE A 1 229 ? -14.604 5.517 -21.641 1.00 76.50 229 PHE A C 1
ATOM 1848 O O . PHE A 1 229 ? -15.365 6.437 -21.349 1.00 76.50 229 PHE A O 1
ATOM 1855 N N . VAL A 1 230 ? -14.178 4.621 -20.750 1.00 78.12 230 VAL A N 1
ATOM 1856 C CA . VAL A 1 230 ? -14.581 4.631 -19.338 1.00 78.12 230 VAL A CA 1
ATOM 1857 C C . VAL A 1 230 ? -13.470 5.256 -18.506 1.00 78.12 230 VAL A C 1
ATOM 1859 O O . VAL A 1 230 ? -12.332 4.789 -18.520 1.00 78.12 230 VAL A O 1
ATOM 1862 N N . THR A 1 231 ? -13.808 6.295 -17.747 1.00 70.69 231 THR A N 1
ATOM 1863 C CA . THR A 1 231 ? -12.921 6.882 -16.739 1.00 70.69 231 THR A CA 1
ATOM 1864 C C . THR A 1 231 ? -13.568 6.791 -15.372 1.00 70.69 231 THR A C 1
ATOM 1866 O O . THR A 1 231 ? -14.696 7.242 -15.188 1.00 70.69 231 THR A O 1
ATOM 1869 N N . PHE A 1 232 ? -12.839 6.257 -14.400 1.00 74.12 232 PHE A N 1
ATOM 1870 C CA . PHE A 1 232 ? -13.251 6.219 -13.000 1.00 74.12 232 PHE A CA 1
ATOM 1871 C C . PHE A 1 232 ? -12.730 7.479 -12.310 1.00 74.12 232 PHE A C 1
ATOM 1873 O O . PHE A 1 232 ? -11.521 7.684 -12.197 1.00 74.12 232 PHE A O 1
ATOM 1880 N N . THR A 1 233 ? -13.639 8.333 -11.853 1.00 71.69 233 THR A N 1
ATOM 1881 C CA . THR A 1 233 ? -13.310 9.513 -11.049 1.00 71.69 233 THR A CA 1
ATOM 1882 C C . THR A 1 233 ? -13.860 9.320 -9.649 1.00 71.69 233 THR A C 1
ATOM 1884 O O . THR A 1 233 ? -15.056 9.103 -9.491 1.00 71.69 233 THR A O 1
ATOM 1887 N N . CYS A 1 234 ? -13.004 9.410 -8.636 1.00 71.69 234 CYS A N 1
ATOM 1888 C CA . CYS A 1 234 ? -13.429 9.352 -7.242 1.00 71.69 234 CYS A CA 1
ATOM 1889 C C . CYS A 1 234 ? -13.940 10.736 -6.812 1.00 71.69 234 CYS A C 1
ATOM 1891 O O . CYS A 1 234 ? -13.188 11.711 -6.881 1.00 71.69 234 CYS A O 1
ATOM 1893 N N . ASN A 1 235 ? -15.205 10.843 -6.399 1.00 77.88 235 ASN A N 1
ATOM 1894 C CA . ASN A 1 235 ? -15.768 12.077 -5.848 1.00 77.88 235 ASN A CA 1
ATOM 1895 C C . ASN A 1 235 ? -15.805 11.975 -4.314 1.00 77.88 235 ASN A C 1
ATOM 1897 O O . ASN A 1 235 ? -16.555 11.148 -3.801 1.00 77.88 235 ASN A O 1
ATOM 1901 N N . PRO A 1 236 ? -15.087 12.842 -3.573 1.00 75.62 236 PRO A N 1
ATOM 1902 C CA . PRO A 1 236 ? -15.073 12.830 -2.107 1.00 75.62 236 PRO A CA 1
ATOM 1903 C C . PRO A 1 236 ? -16.450 12.968 -1.442 1.00 75.62 236 PRO A C 1
ATOM 1905 O O . PRO A 1 236 ? -16.595 12.638 -0.272 1.00 75.62 236 PRO A O 1
ATOM 1908 N N . SER A 1 237 ? -17.452 13.465 -2.172 1.00 76.25 237 SER A N 1
ATOM 1909 C CA . SER A 1 237 ? -18.820 13.664 -1.674 1.00 76.25 237 SER A CA 1
ATOM 1910 C C . SER A 1 237 ? -19.705 12.418 -1.800 1.00 76.25 237 SER A C 1
ATOM 1912 O O . SER A 1 237 ? -20.900 12.491 -1.521 1.00 76.25 237 SER A O 1
ATOM 1914 N N . TRP A 1 238 ? -19.172 11.294 -2.282 1.00 78.00 238 TRP A N 1
ATOM 1915 C CA . TRP A 1 238 ? -19.949 10.069 -2.444 1.00 78.00 238 TRP A CA 1
ATOM 1916 C C . TRP A 1 238 ? -20.362 9.459 -1.093 1.00 78.00 238 TRP A C 1
ATOM 1918 O O . TRP A 1 238 ? -19.543 9.426 -0.168 1.00 78.00 238 TRP A O 1
ATOM 1928 N N . PRO A 1 239 ? -21.612 8.965 -0.953 1.00 70.00 239 PRO A N 1
ATOM 1929 C CA . PRO A 1 239 ? -22.109 8.381 0.294 1.00 70.00 239 PRO A CA 1
ATOM 1930 C C . PRO A 1 239 ? -21.239 7.237 0.818 1.00 70.00 239 PRO A C 1
ATOM 1932 O O . PRO A 1 239 ? -21.103 7.079 2.025 1.00 70.00 239 PRO A O 1
ATOM 1935 N N . GLU A 1 240 ? -20.642 6.452 -0.076 1.00 70.19 240 GLU A N 1
ATOM 1936 C CA . GLU A 1 240 ? -19.739 5.346 0.240 1.00 70.19 240 GLU A CA 1
ATOM 1937 C C . GLU A 1 240 ? -18.463 5.831 0.928 1.00 70.19 240 GLU A C 1
ATOM 1939 O O . GLU A 1 240 ? -17.905 5.101 1.733 1.00 70.19 240 GLU A O 1
ATOM 1944 N N . ILE A 1 241 ? -18.013 7.056 0.640 1.00 68.06 241 ILE A N 1
ATOM 1945 C CA . ILE A 1 241 ? -16.813 7.662 1.234 1.00 68.06 241 ILE A CA 1
ATOM 1946 C C . ILE A 1 241 ? -17.160 8.368 2.545 1.00 68.06 241 ILE A C 1
ATOM 1948 O O . ILE A 1 241 ? -16.405 8.278 3.506 1.00 68.06 241 ILE A O 1
ATOM 1952 N N . LEU A 1 242 ? -18.308 9.051 2.597 1.00 62.31 242 LEU A N 1
ATOM 1953 C CA . LEU A 1 242 ? -18.759 9.793 3.781 1.00 62.31 242 LEU A CA 1
ATOM 1954 C C . LEU A 1 242 ? -19.220 8.893 4.937 1.00 62.31 242 LEU A C 1
ATOM 1956 O O . LEU A 1 242 ? -19.326 9.364 6.065 1.00 62.31 242 LEU A O 1
ATOM 1960 N N . LYS A 1 243 ? -19.539 7.623 4.660 1.00 51.16 243 LYS A N 1
ATOM 1961 C CA . LYS A 1 243 ? -19.967 6.640 5.668 1.00 51.16 243 LYS A CA 1
ATOM 1962 C C . LYS A 1 243 ? -18.806 5.995 6.447 1.00 51.16 243 LYS A C 1
ATOM 1964 O O . LYS A 1 243 ? -19.094 5.201 7.342 1.00 51.16 243 LYS A O 1
ATOM 1969 N N . PHE A 1 244 ? -17.549 6.314 6.120 1.00 49.94 244 PHE A N 1
ATOM 1970 C CA . PHE A 1 244 ? -16.348 5.862 6.839 1.00 49.94 244 PHE A CA 1
ATOM 1971 C C . PHE A 1 244 ? -15.789 6.918 7.793 1.00 49.94 244 PHE A C 1
ATOM 1973 O O . PHE A 1 244 ? -15.841 8.124 7.459 1.00 49.94 244 PHE A O 1
#

Radius of gyration: 24.17 Å; chains: 1; bounding box: 58×48×61 Å

Sequence (244 aa):
MANRVNSQAETNVSEHDCGMMTEICNFCQALYWRNELNSSNKYTKCCHDGKVRLPNLVETPDVLKELLTNNSLEARNYQQHIREYNAALAFASMGTEGWSNEMEHVEERLSAKRNRLTQLQFYAYRLSVRSGFSLLHSSGKLFQQYVVDAYVKTEGSRLNYIRLNQKDLRVEFYRGLLNALTTRASNNNLRVGKLVILPSSFQGSPRSMQQNYQDAMAMVRKFGRPDLFVTFTCNPSWPEILKF

Foldseek 3Di:
DDPPPPPPPPPDDPDDDLDDQDDAAPAQQFTHRCVCQDPVRHDQQAQRNNQDDDDDDDDDPVVVVCLLPPPDPNSVVCLVCVVVVCVVCVVVDDDDDDDDQPAFTDPVDDDPVGTTDALSNRVSNLPGDHPDDDPLVSSPVVVVVVVVVSVVVRLVVVLVCQLVCVVVVPCVVCVVVVVVVVVVCVVVVHDDDDDRQDDLVDPPHPNVVVVVVVVVVVCCVVPNDDPDDDDDDDDCPDPVNVVD

InterPro domains:
  IPR025476 Helitron helicase-like domain [PF14214] (122-242)

pLDDT: mean 83.13, std 13.04, range [32.06, 95.25]